Protein AF-A0A8S2VP60-F1 (afdb_monomer)

pLDDT: mean 71.22, std 18.42, range [34.72, 96.19]

Nearest PDB structures (foldseek):
  5xzv-assembly1_A  TM=6.961E-01  e=6.350E-01  Saccharomyces cerevisiae S288C
  7u1z-assembly2_A  TM=4.170E-01  e=1.495E+00  Clostridioides difficile
  7u1z-assembly1_B  TM=4.255E-01  e=2.965E+00  Clostridioides difficile
  2dix-assembly1_A  TM=3.366E-01  e=1.495E+00  Homo sapiens
  4m2z-assembly1_A  TM=3.043E-01  e=3.944E+00  Aquifex aeolicus VF5

Mean predicted aligned error: 21.34 Å

Sequence (228 aa):
YVHTSKWYCTVLATEKNKNESFNRILDMGCYKEQSFIGRKCENKSECIMEKIYNSPPVDTYYRCCCDKDYCNKKIIWPVNITTIYETTTSDQWKSPTTRTTSIGDDKRMLYIIIGCALIVFLLVCGLIAFFLLRRQCNKEHARKMLIDPTIRYPETRPFLESIESIQLDPEIPQQRRFCTIHTGRILSSGLRVAVKVLSDNDIQSSTLYKQEKMIYELLNNSPNNILK

Secondary structure (DSSP, 8-state):
------EEEEEEEEPPPTT-SSPEEEEEEEEE--STTGGGTTT--SEE-EE-TTS-TT--EEEEEESSTTGGGSEEP----SS-S-----------------S-HHHHHHHHHHHHHHHHHHHHHHHHHHHHHHHHHHHHHHHHTS--TT----S-----S----EEE-SSPPEEETTEEEEEEEETTT--EEEEEEPPHHHHHH-HHHHHHHHHHHHHHS-TT----

Foldseek 3Di:
DDPPWAKKWKWKWWDDPPPDPDIGTPDTGIDIPPDPCVVVAPPFQAFEWDWDPPDDPVITMTMTIYRDPPRVVDYHYPDPPPDPPDDPDDDDPDDPPPPPPPDDPPVVVVVVVVVVVVVVVVVVVVVVVVVVVVVVVVVVVVVVVVDDPPPPPPPPPPPVVDLPDWAFDPDDWDDDPQWTWTWTARPVPRDIDIDTDGDPVSCVVDPPNVVVVVVVVCVVPPPPPPDD

Radius of gyration: 30.14 Å; Cα contacts (8 Å, |Δi|>4): 224; chains: 1; bounding box: 69×59×74 Å

Solvent-accessible surface area (backbone atoms only — not comparable to full-atom values): 14234 Å² total; per-residue (Å²): 133,86,81,76,80,54,67,29,30,29,38,35,30,32,60,56,66,98,87,55,100,60,70,45,78,76,47,74,51,78,43,70,60,82,56,90,67,41,73,76,23,64,90,25,65,53,16,53,44,38,76,48,88,85,45,60,93,90,45,57,36,32,40,24,38,9,52,40,88,74,23,56,77,55,73,42,72,71,70,86,79,85,70,76,84,76,78,95,67,89,75,79,82,74,76,82,81,77,78,83,76,93,77,69,64,72,64,56,52,50,53,51,53,52,51,52,52,51,54,52,49,52,52,53,52,50,51,53,50,50,53,52,50,54,54,49,52,53,52,50,53,58,51,59,74,74,61,66,92,77,68,76,70,72,89,66,71,77,86,68,89,66,81,66,55,71,49,67,51,92,64,84,61,52,76,49,102,90,41,35,39,34,51,25,28,35,66,85,74,67,47,78,43,80,43,77,49,73,51,79,74,49,63,77,70,34,66,64,54,55,49,51,52,50,51,53,50,51,64,71,67,40,90,77,73,81,74,128

InterPro domains:
  IPR000333 Ser/Thr protein kinase, TGFB receptor [PTHR23255] (8-228)
  IPR045860 Snake toxin-like superfamily [G3DSA:2.10.60.10] (2-78)

Organism: NCBI:txid1234261

Structure (mmCIF, N/CA/C/O backbone):
data_AF-A0A8S2VP60-F1
#
_entry.id   AF-A0A8S2VP60-F1
#
loop_
_atom_site.group_PDB
_atom_site.id
_atom_site.type_symbol
_atom_site.label_atom_id
_atom_site.label_alt_id
_atom_site.label_comp_id
_atom_site.label_asym_id
_atom_site.label_entity_id
_atom_site.label_seq_id
_atom_site.pdbx_PDB_ins_code
_atom_site.Cartn_x
_atom_site.Cartn_y
_atom_site.Cartn_z
_atom_site.occupancy
_atom_site.B_iso_or_equiv
_atom_site.aut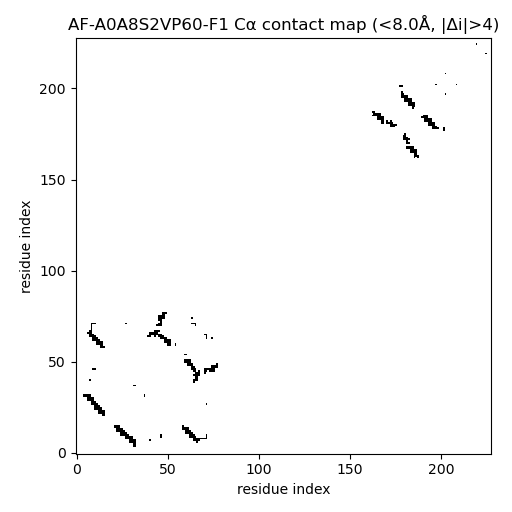h_seq_id
_atom_site.auth_comp_id
_atom_site.auth_asym_id
_atom_site.auth_atom_id
_atom_site.pdbx_PDB_model_num
ATOM 1 N N . TYR A 1 1 ? -32.834 8.071 -11.658 1.00 45.47 1 TYR A N 1
ATOM 2 C CA . TYR A 1 1 ? -31.394 7.967 -11.958 1.00 45.47 1 TYR A CA 1
ATOM 3 C C . TYR A 1 1 ? -30.704 7.279 -10.797 1.00 45.47 1 TYR A C 1
ATOM 5 O O . TYR A 1 1 ? -30.711 7.812 -9.696 1.00 45.47 1 TYR A O 1
ATOM 13 N N . VAL A 1 2 ? -30.193 6.065 -11.007 1.00 44.88 2 VAL A N 1
ATOM 14 C CA . VAL A 1 2 ? -29.424 5.340 -9.987 1.00 44.88 2 VAL A CA 1
ATOM 15 C C . VAL A 1 2 ? -28.021 5.940 -9.972 1.00 44.88 2 VAL A C 1
ATOM 17 O O . VAL A 1 2 ? -27.276 5.780 -10.935 1.00 44.88 2 VAL A O 1
ATOM 20 N N . HIS A 1 3 ? -27.667 6.669 -8.914 1.00 56.00 3 HIS A N 1
ATOM 21 C CA . HIS A 1 3 ? -26.295 7.133 -8.718 1.00 56.00 3 HIS A CA 1
ATOM 22 C C . HIS A 1 3 ? -25.417 5.935 -8.344 1.00 56.00 3 HIS A C 1
ATOM 24 O O . HIS A 1 3 ? -25.288 5.579 -7.173 1.00 56.00 3 HIS A O 1
ATOM 30 N N . THR A 1 4 ? -24.810 5.290 -9.339 1.00 66.38 4 THR A N 1
ATOM 31 C CA . THR A 1 4 ? -23.749 4.313 -9.091 1.00 66.38 4 THR A CA 1
ATOM 32 C C . THR A 1 4 ? -22.553 5.060 -8.512 1.00 66.38 4 THR A C 1
ATOM 34 O O . THR A 1 4 ? -21.903 5.839 -9.208 1.00 66.38 4 THR A O 1
ATOM 37 N N . SER A 1 5 ? -22.285 4.866 -7.221 1.00 77.88 5 SER A N 1
ATOM 38 C CA . SER A 1 5 ? -21.092 5.422 -6.583 1.00 77.88 5 SER A CA 1
ATOM 39 C C . SER A 1 5 ? -19.846 4.781 -7.199 1.00 77.88 5 SER A C 1
ATOM 41 O O . SER A 1 5 ? -19.626 3.586 -7.003 1.00 77.88 5 SER A O 1
ATOM 43 N N . LYS A 1 6 ? -19.037 5.556 -7.931 1.00 88.38 6 LYS A N 1
ATOM 44 C CA . LYS A 1 6 ? -17.738 5.099 -8.440 1.00 88.38 6 LYS A CA 1
ATOM 45 C C . LYS A 1 6 ? -16.666 5.195 -7.349 1.00 88.38 6 LYS A C 1
ATOM 47 O O . LYS A 1 6 ? -16.680 6.104 -6.512 1.00 88.38 6 LYS A O 1
ATOM 52 N N . TRP A 1 7 ? -15.750 4.233 -7.364 1.00 90.19 7 TRP A N 1
ATOM 53 C CA . TRP A 1 7 ? -14.593 4.161 -6.476 1.00 90.19 7 TRP A CA 1
ATOM 54 C C . TRP A 1 7 ? -13.314 4.240 -7.300 1.00 90.19 7 TRP A C 1
ATOM 56 O O . TRP A 1 7 ? -13.238 3.663 -8.380 1.00 90.19 7 TRP A O 1
ATOM 66 N N . TYR A 1 8 ? -12.313 4.923 -6.759 1.00 94.00 8 TYR A N 1
ATOM 67 C CA . TYR A 1 8 ? -11.000 5.097 -7.372 1.00 94.00 8 TYR A CA 1
ATOM 68 C C . TYR A 1 8 ? -9.906 4.666 -6.399 1.00 94.00 8 TYR A C 1
ATOM 70 O O . TYR A 1 8 ? -10.095 4.682 -5.183 1.00 94.00 8 TYR A O 1
ATOM 78 N N . CYS A 1 9 ? -8.734 4.330 -6.914 1.00 94.81 9 CYS A N 1
ATOM 79 C CA . CYS A 1 9 ? -7.530 4.195 -6.106 1.00 94.81 9 CYS A CA 1
ATOM 80 C C . CYS A 1 9 ? -6.906 5.581 -5.879 1.00 94.81 9 CYS A C 1
ATOM 82 O O . CYS A 1 9 ? -6.947 6.432 -6.765 1.00 94.81 9 CYS A O 1
ATOM 84 N N . THR A 1 10 ? -6.307 5.817 -4.710 1.00 95.12 10 THR A N 1
ATOM 85 C CA . THR A 1 10 ? -5.628 7.081 -4.373 1.00 95.12 10 THR A CA 1
ATOM 86 C C . THR A 1 10 ? -4.303 6.824 -3.660 1.00 95.12 10 THR A C 1
ATOM 88 O O . THR A 1 10 ? -4.145 5.806 -2.976 1.00 95.12 10 THR A O 1
ATOM 91 N N . VAL A 1 11 ? -3.372 7.769 -3.795 1.00 95.56 11 VAL A N 1
ATOM 92 C CA . VAL A 1 11 ? -2.158 7.880 -2.971 1.00 95.56 11 VAL A CA 1
ATOM 93 C C . VAL A 1 11 ? -1.962 9.335 -2.575 1.00 95.56 11 VAL A C 1
ATOM 95 O O . VAL A 1 11 ? -2.145 10.229 -3.402 1.00 95.56 11 VAL A O 1
ATOM 98 N N . LEU A 1 12 ? -1.581 9.558 -1.322 1.00 93.25 12 LEU A N 1
ATOM 99 C CA . LEU A 1 12 ? -1.112 10.828 -0.790 1.00 93.25 12 LEU A CA 1
ATOM 100 C C . LEU A 1 12 ? 0.344 10.663 -0.359 1.00 93.25 12 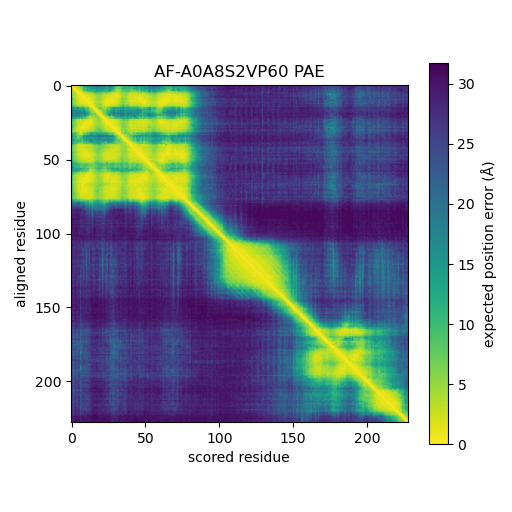LEU A C 1
ATOM 102 O O . LEU A 1 12 ? 0.697 9.704 0.330 1.00 93.25 12 LEU A O 1
ATOM 106 N N . ALA A 1 13 ? 1.188 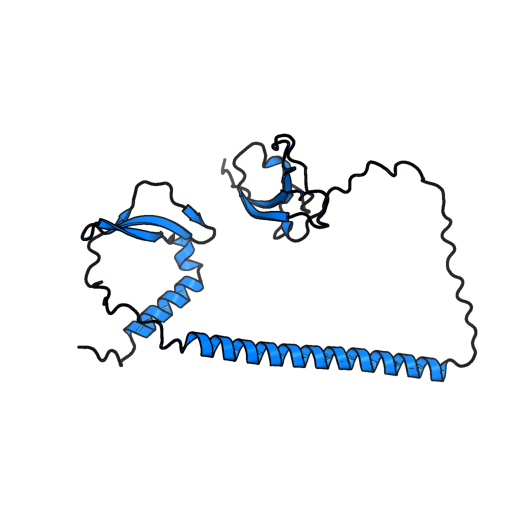11.605 -0.744 1.00 92.62 13 ALA A N 1
ATOM 107 C CA . ALA A 1 13 ? 2.597 11.595 -0.403 1.00 92.62 13 ALA A CA 1
ATOM 108 C C . ALA A 1 13 ? 3.109 13.016 -0.152 1.00 92.62 13 ALA A C 1
ATOM 110 O O . ALA A 1 13 ? 2.447 13.995 -0.487 1.00 92.62 13 ALA A O 1
ATOM 111 N N . THR A 1 14 ? 4.288 13.125 0.446 1.00 90.62 14 THR A N 1
ATOM 112 C CA . THR A 1 14 ? 4.977 14.401 0.656 1.00 90.62 14 THR A CA 1
ATOM 113 C C . THR A 1 14 ? 6.398 14.313 0.126 1.00 90.62 14 THR A C 1
ATOM 115 O O . THR A 1 14 ? 7.051 13.268 0.248 1.00 90.62 14 THR A O 1
ATOM 118 N N . GLU A 1 15 ? 6.880 15.417 -0.441 1.00 83.31 15 GLU A N 1
ATOM 119 C CA . GLU A 1 15 ? 8.321 15.625 -0.571 1.00 83.31 15 GLU A CA 1
ATOM 120 C C . GLU A 1 15 ? 8.899 15.711 0.836 1.00 83.31 15 GLU A C 1
ATOM 122 O O . GLU A 1 15 ? 8.350 16.410 1.692 1.00 83.31 15 GLU A O 1
ATOM 127 N N . LYS A 1 16 ? 9.985 14.987 1.091 1.00 74.56 16 LYS A N 1
ATOM 128 C CA . LYS A 1 16 ? 10.785 15.222 2.288 1.00 74.56 16 LYS A CA 1
ATOM 129 C C . LYS A 1 16 ? 11.888 16.224 1.962 1.00 74.56 16 LYS A C 1
ATOM 131 O O . LYS A 1 16 ? 12.267 16.412 0.811 1.00 74.56 16 LYS A O 1
ATOM 136 N N . ASN A 1 17 ? 12.376 16.876 3.009 1.00 64.44 17 ASN A N 1
ATOM 137 C CA . ASN A 1 17 ? 13.379 17.932 2.937 1.00 64.44 17 ASN A CA 1
ATOM 138 C C . ASN A 1 17 ? 14.656 17.477 2.190 1.00 64.44 17 ASN A C 1
ATOM 140 O O . ASN A 1 17 ? 14.985 16.291 2.211 1.00 64.44 17 ASN A O 1
ATOM 144 N N . LYS A 1 18 ? 15.385 18.431 1.587 1.00 62.34 18 LYS A N 1
ATOM 145 C CA . LYS A 1 18 ? 16.448 18.295 0.553 1.00 62.34 18 LYS A CA 1
ATOM 146 C C . LYS A 1 18 ? 17.578 17.259 0.773 1.00 62.34 18 LYS A C 1
ATOM 148 O O . LYS A 1 18 ? 18.396 17.081 -0.122 1.00 62.34 18 LYS A O 1
ATOM 153 N N . ASN A 1 19 ? 17.641 16.589 1.922 1.00 64.69 19 ASN A N 1
ATOM 154 C CA . ASN A 1 19 ? 18.720 15.676 2.311 1.00 64.69 19 ASN A CA 1
ATOM 155 C C . ASN A 1 19 ? 18.358 14.179 2.231 1.00 64.69 19 ASN A C 1
ATOM 157 O O . ASN A 1 19 ? 19.240 13.348 2.425 1.00 64.69 19 ASN A O 1
ATOM 161 N N . GLU A 1 20 ? 17.103 13.807 1.953 1.00 59.41 20 GLU A N 1
ATOM 162 C CA . GLU A 1 20 ? 16.705 12.401 1.769 1.00 59.41 20 GLU A CA 1
ATOM 163 C C . GLU A 1 20 ? 16.297 12.128 0.316 1.00 59.41 20 GLU A C 1
ATOM 165 O O . GLU A 1 20 ? 15.568 12.898 -0.301 1.00 59.41 20 GLU A O 1
ATOM 170 N N . SER A 1 21 ? 16.745 10.999 -0.236 1.00 59.62 21 SER A N 1
ATOM 171 C CA . SER A 1 21 ? 16.556 10.641 -1.647 1.00 59.62 21 SER A CA 1
ATOM 172 C C . SER A 1 21 ? 15.176 10.064 -1.986 1.00 59.62 21 SER A C 1
ATOM 174 O O . SER A 1 21 ? 14.965 9.636 -3.121 1.00 59.62 21 SER A O 1
ATOM 176 N N . PHE A 1 22 ? 14.244 9.988 -1.028 1.00 67.12 22 PHE A N 1
ATOM 177 C CA . PHE A 1 22 ? 12.974 9.285 -1.218 1.00 67.12 22 PHE A CA 1
ATOM 178 C C . PHE A 1 22 ? 11.769 10.065 -0.689 1.00 67.12 22 PHE A C 1
ATOM 180 O O . PHE A 1 22 ? 11.716 10.475 0.470 1.00 67.12 22 PHE A O 1
ATOM 187 N N . ASN A 1 23 ? 10.757 10.196 -1.544 1.00 80.44 23 ASN A N 1
ATOM 188 C CA . ASN A 1 23 ? 9.454 10.735 -1.178 1.00 80.44 23 ASN A CA 1
ATOM 189 C C . ASN A 1 23 ? 8.720 9.797 -0.211 1.00 80.44 23 ASN A C 1
ATOM 191 O O . ASN A 1 23 ? 8.752 8.573 -0.370 1.00 80.44 23 ASN A O 1
ATOM 195 N N . ARG A 1 24 ? 8.010 10.364 0.770 1.00 87.56 24 ARG A N 1
ATOM 196 C CA . ARG A 1 24 ? 7.290 9.585 1.786 1.00 87.56 24 ARG A CA 1
ATOM 197 C C . ARG A 1 24 ? 5.822 9.432 1.403 1.00 87.56 24 ARG A C 1
ATOM 199 O O . ARG A 1 24 ? 5.100 10.422 1.305 1.00 87.56 24 ARG A O 1
ATOM 206 N N . ILE A 1 25 ? 5.367 8.189 1.252 1.00 91.25 25 ILE A N 1
ATOM 207 C CA 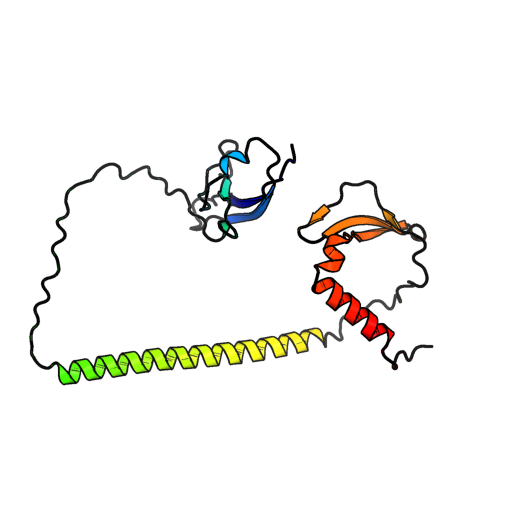. ILE A 1 25 ? 3.940 7.868 1.123 1.00 91.25 25 ILE A CA 1
ATOM 208 C C . ILE A 1 25 ? 3.286 8.058 2.495 1.00 91.25 25 ILE A C 1
ATOM 210 O O . ILE A 1 25 ? 3.741 7.485 3.486 1.00 91.25 25 ILE A O 1
ATOM 214 N N . LEU A 1 26 ? 2.252 8.893 2.547 1.00 91.19 26 LEU A N 1
ATOM 215 C CA . LEU A 1 26 ? 1.489 9.191 3.758 1.00 91.19 26 LEU A CA 1
ATOM 216 C C . LEU A 1 26 ? 0.252 8.301 3.861 1.00 91.19 26 LEU A C 1
ATOM 218 O O . LEU A 1 26 ? -0.031 7.778 4.933 1.00 91.19 26 LEU A O 1
ATOM 222 N N . ASP A 1 27 ? -0.460 8.128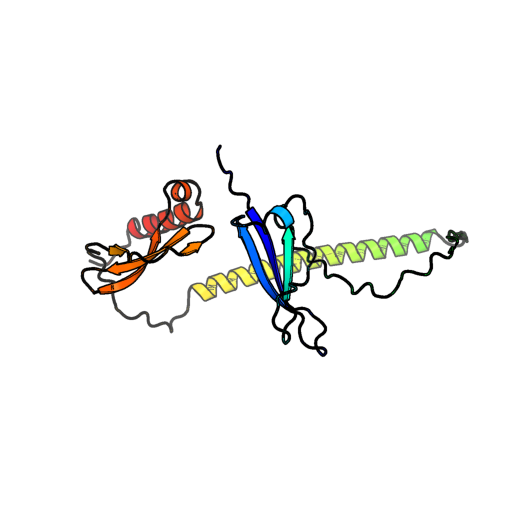 2.746 1.00 94.06 27 ASP A N 1
ATOM 223 C CA . ASP A 1 27 ? -1.674 7.319 2.678 1.00 94.06 27 ASP A CA 1
ATOM 224 C C . ASP A 1 27 ? -1.844 6.684 1.290 1.00 94.06 27 ASP A C 1
ATOM 226 O O . ASP A 1 27 ? -1.423 7.238 0.271 1.00 94.06 27 ASP A O 1
ATOM 230 N N . MET A 1 28 ? -2.462 5.508 1.246 1.00 95.06 28 MET A N 1
ATOM 231 C CA . MET A 1 28 ? -2.749 4.752 0.030 1.00 95.06 28 MET A CA 1
ATOM 232 C C . MET A 1 28 ? -4.027 3.944 0.243 1.00 95.06 28 MET A C 1
ATOM 234 O O . MET A 1 28 ? -4.109 3.120 1.152 1.00 95.06 28 MET A O 1
ATOM 238 N N . GLY A 1 29 ? -5.023 4.131 -0.621 1.00 93.88 29 GLY A N 1
ATOM 239 C CA . GLY A 1 29 ? -6.320 3.505 -0.390 1.00 93.88 29 GLY A CA 1
ATOM 240 C C . GLY A 1 29 ? -7.327 3.679 -1.512 1.00 93.88 29 GLY A C 1
ATOM 241 O O . GLY A 1 29 ? -6.977 3.948 -2.661 1.00 93.88 29 GLY A O 1
ATOM 242 N N . CYS A 1 30 ? -8.595 3.487 -1.155 1.00 91.50 30 CYS A N 1
ATOM 243 C CA . CYS A 1 30 ? -9.741 3.702 -2.031 1.00 91.50 30 CYS A CA 1
ATOM 244 C C . CYS A 1 30 ? -10.374 5.062 -1.720 1.00 91.50 30 CYS A C 1
ATOM 246 O O . CYS A 1 30 ? -10.529 5.432 -0.559 1.00 91.50 30 CYS A O 1
ATOM 248 N N . TYR A 1 31 ? -10.775 5.783 -2.756 1.00 87.31 31 TYR A N 1
ATOM 249 C CA . TYR A 1 31 ? -11.427 7.079 -2.678 1.00 87.31 31 TYR A CA 1
ATOM 250 C C . TYR A 1 31 ? -12.808 6.989 -3.331 1.00 87.31 31 TYR A C 1
ATOM 252 O O . TYR A 1 31 ? -12.926 6.575 -4.485 1.00 87.31 31 TYR A O 1
ATOM 260 N N . LYS A 1 32 ? -13.856 7.358 -2.587 1.00 87.25 32 LYS A N 1
ATOM 261 C CA . LYS A 1 32 ? -15.231 7.412 -3.095 1.00 87.25 32 LYS A CA 1
ATOM 262 C C . LYS A 1 32 ? -15.496 8.785 -3.700 1.00 87.25 32 LYS A C 1
ATOM 264 O O . LYS A 1 32 ? -15.203 9.801 -3.072 1.00 87.25 32 LYS A O 1
ATOM 269 N N . GLU A 1 33 ? -16.082 8.820 -4.891 1.00 77.56 33 GLU A N 1
ATOM 270 C CA . GLU A 1 33 ? -16.482 10.069 -5.540 1.00 77.56 33 GLU A CA 1
ATOM 271 C C . GLU A 1 33 ? -17.583 10.773 -4.733 1.00 77.56 33 GLU A C 1
ATOM 273 O O . GLU A 1 33 ? -18.747 10.386 -4.792 1.00 77.56 33 GLU A O 1
ATOM 278 N N . GLN A 1 34 ? -17.214 11.777 -3.933 1.00 66.81 34 GLN A N 1
ATOM 279 C CA . GLN A 1 34 ? -18.170 12.595 -3.169 1.00 66.81 34 GLN A CA 1
ATOM 280 C C . GLN A 1 34 ? -18.173 14.078 -3.575 1.00 66.81 34 GLN A C 1
ATOM 282 O O . GLN A 1 34 ? -19.048 14.819 -3.141 1.00 66.81 34 GLN A O 1
ATOM 287 N N . SER A 1 35 ? -17.248 14.540 -4.426 1.00 56.38 35 SER A N 1
ATOM 288 C CA . SER A 1 35 ? -17.240 15.928 -4.914 1.00 56.38 35 SER A CA 1
ATOM 289 C C . SER A 1 35 ? -16.482 16.083 -6.239 1.00 56.38 35 SER A C 1
ATOM 291 O O . SER A 1 35 ? -15.866 15.130 -6.716 1.00 56.38 35 SER A O 1
ATOM 293 N N . PHE A 1 36 ? -16.515 17.299 -6.808 1.00 55.72 36 PHE A N 1
ATOM 294 C CA . PHE A 1 36 ? -15.904 17.785 -8.068 1.00 55.72 36 PHE A CA 1
ATOM 295 C C . PHE A 1 36 ? -14.488 17.266 -8.411 1.00 55.72 36 PHE A C 1
ATOM 297 O O . PHE A 1 36 ? -14.048 17.375 -9.553 1.00 55.72 36 PHE A O 1
ATOM 304 N N . ILE A 1 37 ? -13.773 16.706 -7.436 1.00 56.62 37 ILE A N 1
ATOM 305 C CA . ILE A 1 37 ? -12.453 16.090 -7.579 1.00 56.62 37 ILE A CA 1
ATOM 306 C C . ILE A 1 37 ? -12.522 14.737 -8.313 1.00 56.62 37 ILE A C 1
ATOM 308 O O . ILE A 1 37 ? -11.564 14.385 -8.994 1.00 56.62 37 ILE A O 1
ATOM 312 N N . GLY A 1 38 ? -13.634 13.995 -8.238 1.00 58.03 38 GLY A N 1
ATOM 313 C CA . GLY A 1 38 ? -13.746 12.656 -8.836 1.00 58.03 38 GLY A CA 1
ATOM 314 C C . GLY A 1 38 ? -13.605 12.617 -10.361 1.00 58.03 38 GLY A C 1
ATOM 315 O O . GLY A 1 38 ? -12.953 11.712 -10.883 1.00 58.03 38 GLY A O 1
ATOM 316 N N . ARG A 1 39 ? -14.028 13.681 -11.065 1.00 61.28 39 ARG A N 1
ATOM 317 C CA . ARG A 1 39 ? -13.792 13.830 -12.516 1.00 61.28 39 ARG A CA 1
ATOM 318 C C . ARG A 1 39 ? -12.312 13.788 -12.896 1.00 61.28 39 ARG A C 1
ATOM 320 O O . ARG A 1 39 ? -11.989 13.473 -14.032 1.00 61.28 39 ARG A O 1
ATOM 327 N N . LYS A 1 40 ? -11.399 14.106 -11.969 1.00 79.06 40 LYS A N 1
ATOM 328 C CA . LYS A 1 40 ? -9.954 14.060 -12.234 1.00 79.06 40 LYS A CA 1
ATOM 329 C C . LYS A 1 40 ? -9.381 12.643 -12.239 1.00 79.06 40 LYS A C 1
ATOM 331 O O . LYS A 1 40 ? -8.230 12.494 -12.635 1.00 79.06 40 LYS A O 1
ATOM 336 N N . CYS A 1 41 ? -10.129 11.643 -11.776 1.00 88.75 41 CYS A N 1
ATOM 337 C CA . CYS A 1 41 ? -9.663 10.261 -11.651 1.00 88.75 41 CYS A CA 1
ATOM 338 C C . CYS A 1 41 ? -10.252 9.335 -12.723 1.00 88.75 41 CYS A C 1
ATOM 340 O O . CYS A 1 41 ? -9.724 8.247 -12.942 1.00 88.75 41 CYS A O 1
ATOM 342 N N . GLU A 1 42 ? -11.326 9.760 -13.391 1.00 89.50 42 GLU A N 1
ATOM 343 C CA . GLU A 1 42 ? -11.971 8.997 -14.457 1.00 89.50 42 GLU A CA 1
ATOM 344 C C . GLU A 1 42 ? -11.035 8.849 -15.667 1.00 89.50 42 GLU A C 1
ATOM 346 O O . GLU A 1 42 ? -10.393 9.810 -16.093 1.00 89.50 42 GLU A O 1
ATOM 351 N N . ASN A 1 43 ? -10.948 7.633 -16.212 1.00 91.25 43 ASN A N 1
ATOM 352 C CA . ASN A 1 43 ? -10.089 7.252 -17.336 1.00 91.25 43 ASN A CA 1
ATOM 353 C C . ASN A 1 43 ? -8.576 7.338 -17.067 1.00 91.25 43 ASN A C 1
ATOM 355 O O . ASN A 1 43 ? -7.780 7.249 -18.005 1.00 91.25 43 ASN A O 1
ATOM 359 N N . LYS A 1 44 ? -8.146 7.477 -15.807 1.00 93.69 44 LYS A N 1
ATOM 360 C CA . LYS A 1 44 ? -6.726 7.401 -15.443 1.00 93.69 44 LYS A CA 1
ATOM 361 C C . LYS A 1 44 ? -6.344 5.965 -15.097 1.00 93.69 44 LYS A C 1
ATOM 363 O O . LYS A 1 44 ? -6.667 5.478 -14.018 1.00 93.69 44 LYS A O 1
ATOM 368 N N . SER A 1 45 ? -5.585 5.311 -15.974 1.00 95.44 45 SER A N 1
ATOM 369 C CA . SER A 1 45 ? -5.068 3.955 -15.734 1.00 95.44 45 SER A CA 1
ATOM 370 C C . SER A 1 45 ? -3.846 3.903 -14.814 1.00 95.44 45 SER A C 1
ATOM 372 O O . SER A 1 45 ? -3.557 2.851 -14.249 1.00 95.44 45 SER A O 1
ATOM 374 N N . GLU A 1 46 ? -3.125 5.015 -14.658 1.00 95.88 46 GLU A N 1
ATOM 375 C CA . GLU A 1 46 ? -1.869 5.097 -13.906 1.00 95.88 46 GLU A CA 1
ATOM 376 C C . GLU A 1 46 ? -1.928 6.179 -12.819 1.00 95.88 46 GLU A C 1
ATOM 378 O O . GLU A 1 46 ? -2.606 7.197 -12.971 1.00 95.88 46 GLU A O 1
ATOM 383 N N . CYS A 1 47 ? -1.199 5.975 -11.715 1.00 95.00 47 CYS A N 1
ATOM 384 C CA . CYS A 1 47 ? -1.147 6.918 -10.596 1.00 95.00 47 CYS A CA 1
ATOM 385 C C . CYS A 1 47 ? 0.025 7.898 -10.763 1.00 95.00 47 CYS A C 1
ATOM 387 O O . CYS A 1 47 ? 1.136 7.662 -10.280 1.00 95.00 47 CYS A O 1
ATOM 389 N N . ILE A 1 48 ? -0.233 8.999 -11.469 1.00 94.81 48 ILE A N 1
ATOM 390 C CA . ILE A 1 48 ? 0.726 10.093 -11.680 1.00 94.81 48 ILE A CA 1
ATOM 391 C C . ILE A 1 48 ? 0.539 11.136 -10.576 1.00 94.81 48 ILE A C 1
ATOM 393 O O . ILE A 1 48 ? -0.566 11.648 -10.392 1.00 94.81 48 ILE A O 1
ATOM 397 N N . MET A 1 49 ? 1.599 11.419 -9.819 1.00 93.12 49 MET A N 1
ATOM 398 C CA . MET A 1 49 ? 1.574 12.379 -8.713 1.00 93.12 49 MET A CA 1
ATOM 399 C C . MET A 1 49 ? 1.379 13.809 -9.216 1.00 93.12 49 MET A C 1
ATOM 401 O O . MET A 1 49 ? 2.147 14.313 -10.028 1.00 93.12 49 MET A O 1
ATOM 405 N N . GLU A 1 50 ? 0.367 14.485 -8.685 1.00 91.62 50 GLU A N 1
ATOM 406 C CA . GLU A 1 50 ? 0.086 15.895 -8.936 1.00 91.62 50 GLU A CA 1
ATOM 407 C C . GLU A 1 50 ? 0.332 16.691 -7.650 1.00 91.62 50 GLU A C 1
ATOM 409 O O . GLU A 1 50 ? -0.069 16.276 -6.558 1.00 91.62 50 GLU A O 1
ATOM 414 N N . LYS A 1 51 ? 0.994 17.846 -7.766 1.00 89.50 51 LYS A N 1
ATOM 415 C CA . LYS A 1 51 ? 1.221 18.748 -6.632 1.00 89.50 51 LYS A CA 1
ATOM 416 C C . LYS A 1 51 ? -0.107 19.351 -6.167 1.00 89.50 51 LYS A C 1
ATOM 418 O O . LYS A 1 51 ? -0.897 19.843 -6.973 1.00 89.50 51 LYS A O 1
ATOM 423 N N . ILE A 1 52 ? -0.347 19.358 -4.858 1.00 88.00 52 ILE A N 1
ATOM 424 C CA . ILE A 1 52 ? -1.516 20.012 -4.266 1.00 88.00 52 ILE A CA 1
ATOM 425 C C . ILE A 1 52 ? -1.194 21.502 -4.103 1.00 88.00 52 ILE A C 1
ATOM 427 O O . ILE A 1 52 ? -0.503 21.888 -3.170 1.00 88.00 52 ILE A O 1
ATOM 431 N N . TYR A 1 53 ? -1.701 22.354 -5.000 1.00 77.62 53 TYR A N 1
ATOM 432 C CA . TYR A 1 53 ? -1.377 23.794 -5.030 1.00 77.62 53 TYR A CA 1
ATOM 433 C C . TYR A 1 53 ? -1.754 24.577 -3.760 1.00 77.62 53 TYR A C 1
ATOM 435 O O . TYR A 1 53 ? -1.192 25.638 -3.518 1.00 77.62 53 TYR A O 1
ATOM 443 N N . ASN A 1 54 ? -2.653 24.038 -2.932 1.00 79.25 54 ASN A N 1
ATOM 444 C CA . ASN A 1 54 ? -3.086 24.658 -1.676 1.00 79.25 54 ASN A CA 1
ATOM 445 C C . ASN A 1 54 ? -2.370 24.072 -0.443 1.00 79.25 54 ASN A C 1
ATOM 447 O O . ASN A 1 54 ? -2.892 24.163 0.668 1.00 79.25 54 ASN A O 1
ATOM 451 N N . SER A 1 55 ? -1.222 23.410 -0.618 1.00 70.50 55 SER A N 1
ATOM 452 C CA . SER A 1 55 ? -0.442 22.894 0.507 1.00 70.50 55 SER A CA 1
ATOM 453 C C . SER A 1 55 ? 0.220 24.019 1.315 1.00 70.50 55 SER A C 1
ATOM 455 O O . SER A 1 55 ? 0.643 25.017 0.726 1.00 70.50 55 SER A O 1
ATOM 457 N N . PRO A 1 56 ? 0.388 23.855 2.641 1.00 73.69 56 PRO A N 1
ATOM 458 C CA . PRO A 1 56 ? 1.227 24.740 3.444 1.00 73.69 56 PRO A CA 1
ATOM 459 C C . PRO A 1 56 ? 2.631 24.893 2.827 1.00 73.69 56 PRO A C 1
ATOM 461 O O . PRO A 1 56 ? 3.149 23.931 2.263 1.00 73.69 56 PRO A O 1
ATOM 464 N N . PRO A 1 57 ? 3.294 26.055 2.961 1.00 67.56 57 PRO A N 1
ATOM 465 C CA . PRO A 1 57 ? 4.596 26.310 2.334 1.00 67.56 57 PRO A CA 1
ATOM 466 C C . PRO A 1 57 ? 5.737 25.433 2.875 1.00 67.56 57 PRO A C 1
ATOM 468 O O . PRO A 1 57 ? 6.792 25.353 2.254 1.00 67.56 57 PRO A O 1
ATOM 471 N N . VAL A 1 58 ? 5.535 24.797 4.032 1.00 74.94 58 VAL A N 1
ATOM 472 C CA . VAL A 1 58 ? 6.547 23.981 4.718 1.00 74.94 58 VAL A CA 1
ATOM 473 C C . VAL A 1 58 ? 6.676 22.592 4.090 1.00 74.94 58 VAL A C 1
ATOM 475 O O . VAL A 1 58 ? 7.787 22.084 3.983 1.00 74.94 58 VAL A O 1
ATOM 478 N N . ASP A 1 59 ? 5.567 22.024 3.607 1.00 77.50 59 ASP A N 1
ATOM 479 C CA . ASP A 1 59 ? 5.514 20.662 3.076 1.00 77.50 59 ASP A CA 1
ATOM 480 C C . ASP A 1 59 ? 4.785 20.649 1.729 1.00 77.50 59 ASP A C 1
ATOM 482 O O . ASP A 1 59 ? 3.611 21.018 1.624 1.00 77.50 59 ASP A O 1
ATOM 486 N N . THR A 1 60 ? 5.472 20.193 0.678 1.00 85.50 60 THR A N 1
ATOM 487 C CA . THR A 1 60 ? 4.831 19.982 -0.623 1.00 85.50 60 THR A CA 1
ATOM 488 C C . THR A 1 60 ? 4.150 18.619 -0.633 1.00 85.50 60 THR A C 1
ATOM 490 O O . THR A 1 60 ? 4.806 17.577 -0.684 1.00 85.50 60 THR A O 1
ATOM 493 N N . TYR A 1 61 ? 2.818 18.636 -0.621 1.00 89.62 61 TYR A N 1
ATOM 494 C CA . TYR A 1 61 ? 2.008 17.429 -0.737 1.00 89.62 61 TYR A CA 1
ATOM 495 C C . TYR A 1 61 ? 1.716 17.104 -2.201 1.00 89.62 61 TYR A C 1
ATOM 497 O O . TYR A 1 61 ? 1.404 17.980 -3.013 1.00 89.62 61 TYR A O 1
ATOM 505 N N . TYR A 1 62 ? 1.754 15.814 -2.507 1.00 91.75 62 TYR A N 1
ATOM 506 C CA . TYR A 1 62 ? 1.417 15.244 -3.800 1.00 91.75 62 TYR A CA 1
ATOM 507 C C . TYR A 1 62 ? 0.272 14.254 -3.647 1.00 91.75 62 TYR A C 1
ATOM 509 O O . TYR A 1 62 ? 0.194 13.514 -2.663 1.00 91.75 62 TYR A O 1
ATOM 517 N N . ARG A 1 63 ? -0.612 14.217 -4.639 1.00 92.75 63 ARG A N 1
ATOM 518 C CA . ARG A 1 63 ? -1.712 13.260 -4.698 1.00 92.75 63 ARG A CA 1
ATOM 519 C C . ARG A 1 63 ? -1.834 12.683 -6.097 1.00 92.75 63 ARG A 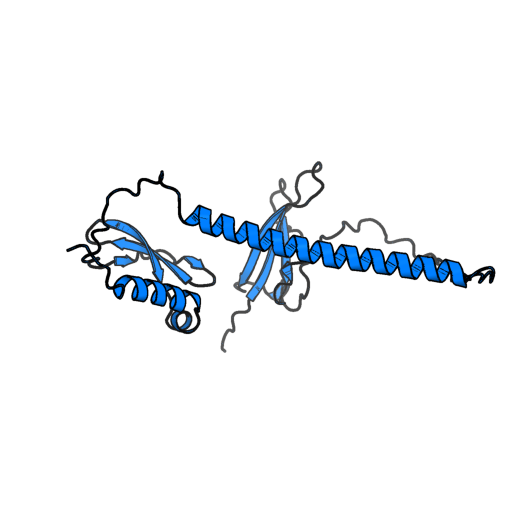C 1
ATOM 521 O O . ARG A 1 63 ? -1.749 13.418 -7.072 1.00 92.75 63 ARG A O 1
ATOM 528 N N . CYS A 1 64 ? -2.099 11.387 -6.189 1.00 94.25 64 CYS A N 1
ATOM 529 C CA . CYS A 1 64 ? -2.522 10.747 -7.432 1.00 94.25 64 CYS A CA 1
ATOM 530 C C . CYS A 1 64 ? -3.793 9.931 -7.217 1.00 94.25 64 CYS A C 1
ATOM 532 O O . CYS A 1 64 ? -4.079 9.478 -6.103 1.00 94.25 64 CYS A O 1
ATOM 534 N N . CYS A 1 65 ? -4.560 9.753 -8.289 1.00 94.94 65 CYS A N 1
ATOM 535 C CA . CYS A 1 65 ? -5.704 8.855 -8.324 1.00 94.94 65 CYS A CA 1
ATOM 536 C C . CYS A 1 65 ? -5.862 8.205 -9.699 1.00 94.94 65 CYS A C 1
ATOM 538 O O . CYS A 1 65 ? -5.419 8.762 -10.704 1.00 94.94 65 CYS A O 1
ATOM 540 N N . CYS A 1 66 ? -6.481 7.028 -9.722 1.00 95.19 66 CYS A N 1
ATOM 541 C CA . CYS A 1 66 ? -6.652 6.208 -10.919 1.00 95.19 66 CYS A CA 1
ATOM 542 C C . CYS A 1 66 ? -7.839 5.236 -10.755 1.00 95.19 66 CYS A C 1
ATOM 544 O O . CYS A 1 66 ? -8.282 4.983 -9.631 1.00 95.19 66 CYS A O 1
ATOM 546 N N . ASP A 1 67 ? -8.387 4.724 -11.859 1.00 94.62 67 ASP A N 1
ATOM 547 C CA . ASP A 1 67 ? -9.678 4.014 -11.901 1.00 94.62 67 ASP A CA 1
ATOM 548 C C . ASP A 1 67 ? -9.590 2.494 -12.108 1.00 94.62 67 ASP A C 1
ATOM 550 O O . ASP A 1 67 ? -10.602 1.801 -12.012 1.00 94.62 67 ASP A O 1
ATOM 554 N N . LYS A 1 68 ? -8.393 1.957 -12.365 1.00 93.12 68 LYS A N 1
ATOM 555 C CA . LYS A 1 68 ? -8.169 0.511 -12.504 1.00 93.12 68 LYS A CA 1
ATOM 556 C C . LYS A 1 68 ? -7.857 -0.145 -11.164 1.00 93.12 68 LYS A C 1
ATOM 558 O O . LYS A 1 68 ? -7.314 0.473 -10.249 1.00 93.12 68 LYS A O 1
ATOM 563 N N . ASP A 1 69 ? -8.139 -1.437 -11.063 1.00 90.94 69 ASP A N 1
ATOM 564 C CA . ASP A 1 69 ? -7.797 -2.210 -9.873 1.00 90.94 69 ASP A CA 1
ATOM 565 C C . ASP A 1 69 ? -6.287 -2.169 -9.611 1.00 90.94 69 ASP A C 1
ATOM 567 O O . ASP A 1 69 ? -5.474 -2.464 -10.487 1.00 90.94 69 ASP A O 1
ATOM 571 N N . TYR A 1 70 ? -5.909 -1.797 -8.384 1.00 93.44 70 TYR A N 1
ATOM 572 C CA . TYR A 1 70 ? -4.516 -1.714 -7.927 1.00 93.44 70 TYR A CA 1
ATOM 573 C C . TYR A 1 70 ? -3.601 -0.794 -8.759 1.00 93.44 70 TYR A C 1
ATOM 575 O O . TYR A 1 70 ? -2.374 -0.904 -8.676 1.00 93.44 70 TYR A O 1
ATOM 583 N N . CYS A 1 71 ? -4.150 0.150 -9.525 1.00 95.19 71 CYS A N 1
ATOM 584 C CA . CYS A 1 71 ? -3.359 1.088 -10.330 1.00 95.19 71 CYS A CA 1
ATOM 585 C C . CYS A 1 71 ? -2.433 1.991 -9.497 1.00 95.19 71 CYS A C 1
ATOM 587 O O . CYS A 1 71 ? -1.422 2.481 -9.993 1.00 95.19 71 CYS A O 1
ATOM 589 N N . ASN A 1 72 ? -2.726 2.168 -8.206 1.00 95.88 72 ASN A N 1
ATOM 590 C CA . ASN A 1 72 ? -1.885 2.907 -7.269 1.00 95.88 72 ASN A CA 1
ATOM 591 C C . ASN A 1 72 ? -0.638 2.136 -6.796 1.00 95.88 72 ASN A C 1
ATOM 593 O O . ASN A 1 72 ?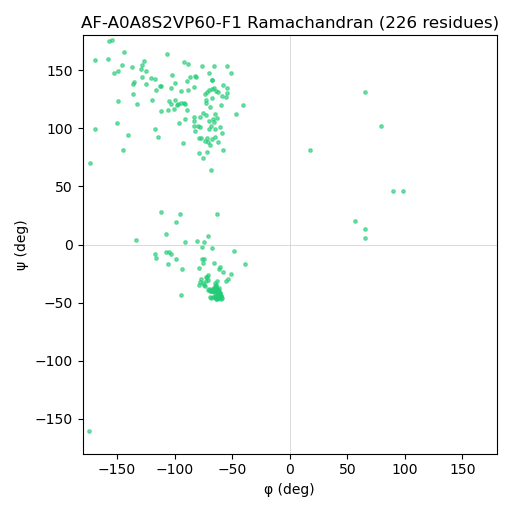 0.165 2.688 -6.048 1.00 95.88 72 ASN A O 1
ATOM 597 N N . LYS A 1 73 ? -0.438 0.882 -7.228 1.00 94.62 73 LYS A N 1
ATOM 598 C CA . LYS A 1 73 ? 0.758 0.089 -6.899 1.00 94.62 73 LYS A CA 1
ATOM 599 C C . LYS A 1 73 ? 2.044 0.679 -7.490 1.00 94.62 73 LYS A C 1
ATOM 601 O O . LYS A 1 73 ? 3.104 0.545 -6.883 1.00 94.62 73 LYS A O 1
ATOM 606 N N . LYS A 1 74 ? 1.965 1.302 -8.671 1.00 95.19 74 LYS A N 1
ATOM 607 C CA . LYS A 1 74 ? 3.090 1.979 -9.331 1.00 95.19 74 LYS A CA 1
ATOM 608 C C . LYS A 1 74 ? 2.822 3.481 -9.324 1.00 95.19 74 LYS A C 1
ATOM 610 O O . LYS A 1 74 ? 1.880 3.944 -9.958 1.00 95.19 74 LYS A O 1
ATOM 615 N N . ILE A 1 75 ? 3.657 4.219 -8.600 1.00 93.81 75 ILE A N 1
ATOM 616 C CA . ILE A 1 75 ? 3.550 5.673 -8.467 1.00 93.81 75 ILE A CA 1
ATOM 617 C C . ILE A 1 75 ? 4.554 6.314 -9.419 1.00 93.81 75 ILE A C 1
ATOM 619 O O . ILE A 1 75 ? 5.748 6.015 -9.353 1.00 93.81 75 ILE A O 1
ATOM 623 N N . ILE A 1 76 ? 4.068 7.188 -10.295 1.00 92.94 76 ILE A N 1
ATOM 624 C CA . ILE A 1 76 ? 4.903 7.961 -11.213 1.00 92.94 76 ILE A CA 1
ATOM 625 C C . ILE A 1 76 ? 5.051 9.361 -10.628 1.00 92.94 76 ILE A C 1
ATOM 627 O O . ILE A 1 76 ? 4.068 10.083 -10.458 1.00 92.94 76 ILE A O 1
ATOM 631 N N . TRP A 1 77 ? 6.283 9.732 -10.297 1.00 87.88 77 TRP A N 1
ATOM 632 C CA . TRP A 1 77 ? 6.602 11.072 -9.824 1.00 87.88 77 TRP A CA 1
ATOM 633 C C . TRP A 1 77 ? 6.775 12.009 -11.019 1.00 87.88 77 TRP A C 1
ATOM 635 O O . TRP A 1 77 ? 7.444 11.617 -11.979 1.00 87.88 77 TRP A O 1
ATOM 645 N N . PRO A 1 78 ? 6.203 13.226 -10.991 1.00 81.69 78 PRO A N 1
ATOM 646 C CA . PRO A 1 78 ? 6.510 14.225 -11.994 1.00 81.69 78 PRO A CA 1
ATOM 647 C C . PRO A 1 78 ? 7.996 14.541 -11.851 1.00 81.69 78 PRO A C 1
ATOM 649 O O . PRO A 1 78 ? 8.437 15.109 -10.854 1.00 81.69 78 PRO A O 1
ATOM 652 N N . VAL A 1 79 ? 8.793 14.110 -12.825 1.00 76.00 79 VAL A N 1
ATOM 653 C CA . VAL A 1 79 ? 10.157 14.615 -12.955 1.00 76.00 79 VAL A CA 1
ATOM 654 C C . VAL A 1 79 ? 9.996 16.107 -13.227 1.00 76.00 79 VAL A C 1
ATOM 656 O O . VAL A 1 79 ? 9.164 16.477 -14.055 1.00 76.00 79 VAL A O 1
ATOM 659 N N . ASN A 1 80 ? 10.719 16.972 -12.514 1.00 60.66 80 ASN A N 1
ATOM 660 C CA . ASN A 1 80 ? 10.756 18.394 -12.847 1.00 60.66 80 ASN A CA 1
ATOM 661 C C . ASN A 1 80 ? 11.363 18.525 -14.253 1.00 60.66 80 ASN A C 1
ATOM 663 O O . ASN A 1 80 ? 12.578 18.616 -14.404 1.00 60.66 80 ASN A O 1
ATOM 667 N N . ILE A 1 81 ? 10.526 18.466 -15.292 1.00 49.81 81 ILE A N 1
ATOM 668 C CA . ILE A 1 81 ? 10.904 18.747 -16.675 1.00 49.81 81 ILE A CA 1
ATOM 669 C C . ILE A 1 81 ? 11.021 20.269 -16.767 1.00 49.81 81 ILE A C 1
ATOM 671 O O . ILE A 1 81 ? 10.132 20.956 -17.259 1.00 49.81 81 ILE A O 1
ATOM 675 N N . THR A 1 82 ? 12.100 20.806 -16.208 1.00 44.28 82 THR A N 1
ATOM 676 C CA . THR A 1 82 ? 12.518 22.199 -16.419 1.00 44.28 82 THR A CA 1
ATOM 677 C C . THR A 1 82 ? 13.751 22.287 -17.316 1.00 44.28 82 THR A C 1
ATOM 679 O O . THR A 1 82 ? 14.311 23.359 -17.504 1.00 44.28 82 THR A O 1
ATOM 682 N N . THR A 1 83 ? 14.150 21.175 -17.924 1.00 42.03 83 THR A N 1
ATOM 683 C CA . THR A 1 83 ? 15.220 21.088 -18.915 1.00 42.03 83 THR A CA 1
ATOM 684 C C . THR A 1 83 ? 14.917 19.895 -19.815 1.00 42.03 83 THR A C 1
ATOM 686 O O . THR A 1 83 ? 14.372 18.899 -19.346 1.00 42.03 83 THR A O 1
ATOM 689 N N . ILE A 1 84 ? 15.300 19.987 -21.089 1.00 44.06 84 ILE A N 1
ATOM 690 C CA . ILE A 1 84 ? 15.013 19.051 -22.192 1.00 44.06 84 ILE A CA 1
ATOM 691 C C . ILE A 1 84 ? 13.710 19.373 -22.959 1.00 44.06 84 ILE A C 1
ATOM 693 O O . ILE A 1 84 ? 12.909 18.507 -23.294 1.00 44.06 84 ILE A O 1
ATOM 697 N N . TYR A 1 85 ? 13.523 20.645 -23.304 1.00 41.25 85 TYR A N 1
ATOM 698 C CA . TYR A 1 85 ? 13.240 20.981 -24.703 1.00 41.25 85 TYR A CA 1
ATOM 699 C C . TYR A 1 85 ? 14.556 21.544 -25.259 1.00 41.25 85 TYR A C 1
ATOM 701 O O . TYR A 1 85 ? 15.180 22.332 -24.559 1.00 41.25 85 TYR A O 1
ATOM 709 N N . GLU A 1 86 ? 14.969 21.113 -26.456 1.00 45.28 86 GLU A N 1
ATOM 710 C CA . GLU A 1 86 ? 16.352 21.122 -26.993 1.00 45.28 86 GLU A CA 1
ATOM 711 C C . GLU A 1 86 ? 17.155 19.935 -26.417 1.00 45.28 86 GLU A C 1
ATOM 713 O O . GLU A 1 86 ? 17.478 19.899 -25.239 1.00 45.28 86 GLU A O 1
ATOM 718 N N . THR A 1 87 ? 17.385 18.828 -27.129 1.00 38.81 87 THR A N 1
ATOM 719 C CA . THR A 1 87 ? 17.968 18.760 -28.473 1.00 38.81 87 THR A CA 1
ATOM 720 C C . THR A 1 87 ? 17.427 17.545 -29.241 1.00 38.81 87 THR A C 1
ATOM 722 O O . THR A 1 87 ? 17.840 16.408 -29.024 1.00 38.81 87 THR A O 1
ATOM 725 N N . THR A 1 88 ? 16.523 17.766 -30.195 1.00 40.91 88 THR A N 1
ATOM 726 C CA . THR A 1 88 ? 16.305 16.840 -31.317 1.00 40.91 88 THR A CA 1
ATOM 727 C C . THR A 1 88 ? 17.416 17.074 -32.338 1.00 40.91 88 THR A C 1
ATOM 729 O O . THR A 1 88 ? 17.222 17.745 -33.346 1.00 40.91 88 THR A O 1
ATOM 732 N N . THR A 1 89 ? 18.605 16.535 -32.083 1.00 41.28 89 THR A N 1
ATOM 733 C CA . THR A 1 89 ? 19.610 16.313 -33.130 1.00 41.28 89 THR A CA 1
ATOM 734 C C . THR A 1 89 ? 19.855 14.824 -33.248 1.00 41.28 89 THR A C 1
ATOM 736 O O . THR A 1 89 ? 20.552 14.233 -32.438 1.00 41.28 89 THR A O 1
ATOM 739 N N . SER A 1 90 ? 19.203 14.245 -34.257 1.00 45.88 90 SER A N 1
ATOM 740 C CA . SER A 1 90 ? 19.729 13.216 -35.156 1.00 45.88 90 SER A CA 1
ATOM 741 C C . SER A 1 90 ? 20.986 12.474 -34.676 1.00 45.88 90 SER A C 1
ATOM 743 O O . SER A 1 90 ? 22.076 12.728 -35.185 1.00 45.88 90 SER A O 1
ATOM 745 N N . ASP A 1 91 ? 20.815 11.471 -33.819 1.00 37.81 91 ASP A N 1
ATOM 746 C CA . ASP A 1 91 ? 21.789 10.389 -33.724 1.00 37.81 91 ASP A CA 1
ATOM 747 C C . ASP A 1 91 ? 21.320 9.221 -34.590 1.00 37.81 91 ASP A C 1
ATOM 749 O O . ASP A 1 91 ? 20.383 8.482 -34.279 1.00 37.81 91 ASP A O 1
ATOM 753 N N . GLN A 1 92 ? 21.991 9.101 -35.737 1.00 40.69 92 GLN A N 1
ATOM 754 C CA . GLN A 1 92 ? 22.008 7.920 -36.586 1.00 40.69 92 GLN A CA 1
ATOM 755 C C . GLN A 1 92 ? 22.247 6.674 -35.729 1.00 40.69 92 GLN A C 1
ATOM 757 O O . GLN A 1 92 ? 23.351 6.435 -35.237 1.00 40.69 92 GLN A O 1
ATOM 762 N N . TRP A 1 93 ? 21.234 5.820 -35.633 1.00 38.94 93 TRP A N 1
ATOM 763 C CA . TRP A 1 93 ? 21.406 4.446 -35.188 1.00 38.94 93 TRP A CA 1
ATOM 764 C C . TRP A 1 93 ? 22.264 3.691 -36.212 1.00 38.94 93 TRP A C 1
ATOM 766 O O . TRP A 1 93 ? 21.762 3.134 -37.189 1.00 38.94 93 TRP A O 1
ATOM 776 N N . LYS A 1 94 ? 23.583 3.663 -36.000 1.00 43.44 94 LYS A N 1
ATOM 777 C CA . LYS A 1 94 ? 24.449 2.669 -36.637 1.00 43.44 94 LYS A CA 1
ATOM 778 C C . LYS A 1 94 ? 24.198 1.328 -35.960 1.00 43.44 94 LYS A C 1
ATOM 780 O O . LYS A 1 94 ? 24.549 1.125 -34.801 1.00 43.44 94 LYS A O 1
ATOM 785 N N . SER A 1 95 ? 23.589 0.416 -36.713 1.00 40.34 95 SER A N 1
ATOM 786 C CA . SER A 1 95 ? 23.515 -0.999 -36.353 1.00 40.34 95 SER A CA 1
ATOM 787 C C . SER A 1 95 ? 24.930 -1.537 -36.097 1.00 40.34 95 SER A C 1
ATOM 789 O O . SER A 1 95 ? 25.827 -1.261 -36.901 1.00 40.34 95 SER A O 1
ATOM 791 N N . PRO A 1 96 ? 25.171 -2.298 -35.017 1.00 43.88 96 PRO A N 1
ATOM 792 C CA . PRO A 1 96 ? 26.463 -2.924 -34.812 1.00 43.88 96 PRO A CA 1
ATOM 793 C C . PRO A 1 96 ? 26.635 -4.033 -35.852 1.00 43.88 96 PRO A C 1
ATOM 795 O O . PRO A 1 96 ? 26.019 -5.093 -35.759 1.00 43.88 96 PRO A O 1
ATOM 798 N N . THR A 1 97 ? 27.483 -3.791 -36.853 1.00 45.75 97 THR A N 1
ATOM 799 C CA . THR A 1 97 ? 27.959 -4.832 -37.767 1.00 45.75 97 THR A CA 1
ATOM 800 C C . THR A 1 97 ? 28.690 -5.883 -36.944 1.00 45.75 97 THR A C 1
ATOM 802 O O . THR A 1 97 ? 29.836 -5.698 -36.532 1.00 45.75 97 THR A O 1
ATOM 805 N N . THR A 1 98 ? 28.008 -6.992 -36.679 1.00 43.03 98 THR A N 1
ATOM 806 C CA . THR A 1 98 ? 28.592 -8.160 -36.034 1.00 43.03 98 THR A CA 1
ATOM 807 C C . THR A 1 98 ? 29.587 -8.764 -37.021 1.00 43.03 98 THR A C 1
ATOM 809 O O . THR A 1 98 ? 29.202 -9.398 -37.998 1.00 43.03 98 THR A O 1
ATOM 812 N N . ARG A 1 99 ? 30.887 -8.519 -36.817 1.00 42.97 99 ARG A N 1
ATOM 813 C CA . ARG A 1 99 ? 31.933 -9.281 -37.505 1.00 42.97 99 ARG A CA 1
ATOM 814 C C . ARG A 1 99 ? 31.926 -10.688 -36.923 1.00 42.97 99 ARG A C 1
ATOM 816 O O . ARG A 1 99 ? 32.469 -10.923 -35.848 1.00 42.97 99 ARG A O 1
ATOM 823 N N . THR A 1 100 ? 31.298 -11.611 -37.635 1.00 45.72 100 THR A N 1
ATOM 824 C CA . THR A 1 100 ? 31.437 -13.050 -37.427 1.00 45.72 100 THR A CA 1
ATOM 825 C C . THR A 1 100 ? 32.862 -13.442 -37.806 1.00 45.72 100 THR A C 1
ATOM 827 O O . THR A 1 100 ? 33.174 -13.708 -38.962 1.00 45.72 100 THR A O 1
ATOM 830 N N . THR A 1 101 ? 33.772 -13.425 -36.835 1.00 47.00 101 THR A N 1
ATOM 831 C CA . THR A 1 101 ? 35.052 -14.125 -36.958 1.00 47.00 101 THR A CA 1
ATOM 832 C C . THR A 1 101 ? 34.811 -15.586 -36.603 1.00 47.00 101 THR A C 1
ATOM 834 O O . THR A 1 101 ? 34.755 -15.937 -35.426 1.00 47.00 101 THR A O 1
ATOM 837 N N . SER A 1 102 ? 34.631 -16.416 -37.632 1.00 57.47 102 SER A N 1
ATOM 838 C CA . SER A 1 102 ? 34.510 -17.872 -37.544 1.00 57.47 102 SER A CA 1
ATOM 839 C C . SER A 1 102 ? 35.864 -18.500 -37.201 1.00 57.47 102 SER A C 1
ATOM 841 O O . SER A 1 102 ? 36.589 -18.960 -38.082 1.00 57.47 102 SER A O 1
ATOM 843 N N . ILE A 1 103 ? 36.253 -18.480 -35.928 1.00 52.25 103 ILE A N 1
ATOM 844 C CA . ILE A 1 103 ? 37.413 -19.238 -35.448 1.00 52.25 103 ILE A CA 1
ATOM 845 C C . ILE A 1 103 ? 37.063 -19.820 -34.068 1.00 52.25 103 ILE A C 1
ATOM 847 O O . ILE A 1 103 ? 37.225 -19.159 -33.046 1.00 52.25 103 ILE A O 1
ATOM 851 N N . GLY A 1 104 ? 36.580 -21.072 -34.058 1.00 57.78 104 GLY A N 1
ATOM 852 C CA . GLY A 1 104 ? 36.489 -21.934 -32.867 1.00 57.78 104 GLY A CA 1
ATOM 853 C C . GLY A 1 104 ? 35.131 -22.009 -32.150 1.00 57.78 104 GLY A C 1
ATOM 854 O O . GLY A 1 104 ? 35.096 -21.919 -30.922 1.00 57.78 104 GLY A O 1
ATOM 855 N N . ASP A 1 105 ? 34.020 -22.177 -32.874 1.00 61.28 105 ASP A N 1
ATOM 856 C CA . ASP A 1 105 ? 32.665 -22.074 -32.302 1.00 61.28 105 ASP A CA 1
ATOM 857 C C . ASP A 1 105 ? 32.238 -23.241 -31.387 1.00 61.28 105 ASP A C 1
ATOM 859 O O . ASP A 1 105 ? 31.502 -23.014 -30.424 1.00 61.28 105 ASP A O 1
ATOM 863 N N . ASP A 1 106 ? 32.755 -24.459 -31.567 1.00 64.94 106 ASP A N 1
ATOM 864 C CA . ASP A 1 106 ? 32.232 -25.630 -30.838 1.00 64.94 106 ASP A CA 1
ATOM 865 C C . ASP A 1 106 ? 32.522 -25.591 -29.328 1.00 64.94 106 ASP A C 1
ATOM 867 O O . ASP A 1 106 ? 31.670 -25.913 -28.496 1.00 64.94 106 ASP A O 1
ATOM 871 N N . LYS A 1 107 ? 33.720 -25.137 -28.938 1.00 69.38 107 LYS A N 1
ATOM 872 C CA . LYS A 1 107 ? 34.097 -25.042 -27.517 1.00 69.38 107 LYS A CA 1
ATOM 873 C C . LYS A 1 107 ? 33.405 -23.868 -26.834 1.00 69.38 107 LYS A C 1
ATOM 875 O O . LYS A 1 107 ? 33.036 -23.968 -25.668 1.00 69.38 107 LYS A O 1
ATOM 880 N N . ARG A 1 108 ? 33.193 -22.761 -27.551 1.00 73.12 108 ARG A N 1
ATOM 881 C CA . ARG A 1 108 ? 32.546 -21.560 -27.008 1.00 73.12 108 ARG A CA 1
ATOM 882 C C . ARG A 1 108 ? 31.058 -21.794 -26.747 1.00 73.12 108 ARG A C 1
ATOM 884 O O . ARG A 1 108 ? 30.557 -21.362 -25.712 1.00 73.12 108 ARG A O 1
ATOM 891 N N . MET A 1 109 ? 30.391 -22.541 -27.627 1.00 79.88 109 MET A N 1
ATOM 892 C CA . MET A 1 109 ? 29.001 -22.971 -27.448 1.00 79.88 109 MET A CA 1
ATOM 893 C C . MET A 1 109 ? 28.847 -23.866 -26.204 1.00 79.88 109 MET A C 1
ATOM 895 O O . MET A 1 109 ? 27.951 -23.648 -25.389 1.00 79.88 109 MET A O 1
ATOM 899 N N . LEU A 1 110 ? 29.788 -24.795 -25.982 1.00 81.81 110 LEU A N 1
ATOM 900 C CA . LEU A 1 110 ? 29.805 -25.664 -24.799 1.00 81.81 110 LEU A CA 1
ATOM 901 C C . LEU A 1 110 ? 29.865 -24.864 -23.484 1.00 81.81 110 LEU A C 1
ATOM 903 O O . LEU A 1 110 ? 29.094 -25.133 -22.564 1.00 81.81 110 LEU A O 1
ATOM 907 N N . TYR A 1 111 ? 30.733 -23.850 -23.395 1.00 86.12 111 TYR A N 1
ATOM 908 C CA . TYR A 1 111 ? 30.827 -23.007 -22.194 1.00 86.12 111 TYR A CA 1
ATOM 909 C C . TYR A 1 111 ? 29.548 -22.206 -21.928 1.00 86.12 111 TYR A C 1
ATOM 911 O O . TYR A 1 111 ? 29.170 -22.032 -20.769 1.00 86.12 111 TYR A O 1
ATOM 919 N N . ILE A 1 112 ? 28.858 -21.755 -22.980 1.00 85.88 112 ILE A N 1
ATOM 920 C CA . ILE A 1 112 ? 27.580 -21.041 -22.849 1.00 85.88 112 ILE A CA 1
ATOM 921 C C . ILE A 1 112 ? 26.504 -21.983 -22.300 1.00 85.88 112 ILE A C 1
ATOM 923 O O . ILE A 1 112 ? 25.814 -21.623 -21.347 1.00 85.88 112 ILE A O 1
ATOM 927 N N . ILE A 1 113 ? 26.406 -23.208 -22.827 1.00 87.38 113 ILE A N 1
ATOM 928 C CA . ILE A 1 113 ? 25.444 -24.210 -22.345 1.00 87.38 113 ILE A CA 1
ATOM 929 C C . ILE A 1 113 ? 25.702 -24.547 -20.870 1.00 87.38 113 ILE A C 1
ATOM 931 O O . ILE A 1 113 ? 24.764 -24.560 -20.071 1.00 87.38 113 ILE A O 1
ATOM 935 N N . ILE A 1 114 ? 26.964 -24.768 -20.488 1.00 90.38 114 ILE A N 1
ATOM 936 C CA . ILE A 1 114 ? 27.342 -25.061 -19.097 1.00 90.38 114 ILE A CA 1
ATOM 937 C C . ILE A 1 114 ? 26.995 -23.880 -18.179 1.00 90.38 114 ILE A C 1
ATOM 939 O O . ILE A 1 114 ? 26.430 -24.081 -17.103 1.00 90.38 114 ILE A O 1
ATOM 943 N N . GLY A 1 115 ? 27.270 -22.645 -18.611 1.00 91.69 115 GLY A N 1
ATOM 944 C CA . GLY A 1 115 ? 26.918 -21.438 -17.862 1.00 91.69 115 GLY A CA 1
ATOM 945 C C . GLY A 1 115 ? 25.409 -21.301 -17.648 1.00 91.69 115 GLY A C 1
ATOM 946 O O . GLY A 1 115 ? 24.958 -21.072 -16.525 1.00 91.69 115 GLY A O 1
ATOM 947 N N . CYS A 1 116 ? 24.613 -21.517 -18.697 1.00 91.50 116 CYS A N 1
ATOM 948 C CA . CYS A 1 116 ? 23.155 -21.501 -18.600 1.00 91.50 116 CYS A CA 1
ATOM 949 C C . CYS A 1 116 ? 22.627 -22.598 -17.663 1.00 91.50 116 CYS A C 1
ATOM 951 O O . CYS A 1 116 ? 21.758 -22.321 -16.835 1.00 91.50 116 CYS A O 1
ATOM 953 N N . ALA A 1 117 ? 23.175 -23.814 -17.734 1.00 92.94 117 ALA A N 1
ATOM 954 C CA . ALA A 1 117 ? 22.779 -24.919 -16.863 1.00 92.94 117 ALA A CA 1
ATOM 955 C C . ALA A 1 117 ? 23.055 -24.619 -15.378 1.00 92.94 117 ALA A C 1
ATOM 957 O O . ALA A 1 117 ? 22.200 -24.881 -14.530 1.00 92.94 117 ALA A O 1
ATOM 958 N N . LEU A 1 118 ? 24.202 -24.007 -15.061 1.00 95.38 118 LEU A N 1
ATOM 959 C CA . LEU A 1 118 ? 24.540 -23.601 -13.692 1.00 95.38 118 LEU A CA 1
ATOM 960 C C . LEU A 1 118 ? 23.596 -22.521 -13.153 1.00 95.38 118 LEU A C 1
ATOM 962 O O . LEU A 1 118 ? 23.170 -22.604 -12.002 1.00 95.38 118 LEU A O 1
ATOM 966 N N . ILE A 1 119 ? 23.222 -21.537 -13.975 1.00 94.81 119 ILE A N 1
ATOM 967 C CA . ILE A 1 119 ? 22.272 -20.489 -13.570 1.00 94.81 119 ILE A CA 1
ATOM 968 C C . ILE A 1 119 ? 20.898 -21.095 -13.270 1.00 94.81 119 ILE A C 1
ATOM 970 O O . ILE A 1 119 ? 20.311 -20.802 -12.228 1.00 94.81 119 ILE A O 1
ATOM 974 N N . VAL A 1 120 ? 20.397 -21.977 -14.141 1.00 95.19 120 VAL A N 1
ATOM 975 C CA . VAL A 1 120 ? 19.114 -22.661 -13.921 1.00 95.19 120 VAL A CA 1
ATOM 976 C C . VAL A 1 120 ? 19.168 -23.517 -12.653 1.00 95.19 120 VAL A C 1
ATOM 978 O O . VAL A 1 120 ? 18.242 -23.467 -11.844 1.00 95.19 120 VAL A O 1
ATOM 981 N N . PHE A 1 121 ? 20.268 -24.237 -12.421 1.00 95.88 121 PHE A N 1
ATOM 982 C CA . PHE A 1 121 ? 20.461 -25.023 -11.203 1.00 95.88 121 PHE A CA 1
ATOM 983 C C . PHE A 1 121 ? 20.441 -24.154 -9.936 1.00 95.88 121 PHE A C 1
ATOM 985 O O . PHE A 1 121 ? 19.754 -24.491 -8.972 1.00 95.88 121 PHE A O 1
ATOM 992 N N . LEU A 1 122 ? 21.127 -23.005 -9.939 1.00 95.94 122 LEU A N 1
ATOM 993 C CA . LEU A 1 122 ? 21.118 -22.067 -8.811 1.00 95.94 122 LEU A CA 1
ATOM 994 C C . LEU A 1 122 ? 19.721 -21.497 -8.541 1.00 95.94 122 LEU A C 1
ATOM 996 O O . LEU A 1 122 ? 19.332 -21.377 -7.380 1.00 95.94 122 LEU A O 1
ATOM 1000 N N . LEU A 1 123 ? 18.945 -21.199 -9.586 1.00 95.75 123 LEU A N 1
ATOM 1001 C CA . LEU A 1 123 ? 17.564 -20.733 -9.439 1.00 95.75 123 LEU A CA 1
ATOM 1002 C C . LEU A 1 123 ? 16.665 -21.808 -8.820 1.00 95.75 123 LEU A C 1
ATOM 1004 O O . LEU A 1 123 ? 15.909 -21.513 -7.894 1.00 95.75 123 LEU A O 1
ATOM 1008 N N . VAL A 1 124 ? 16.772 -23.059 -9.276 1.00 96.19 124 VAL A N 1
ATOM 1009 C CA . VAL A 1 124 ? 16.003 -24.181 -8.714 1.00 96.19 124 VAL A CA 1
ATOM 1010 C C . VAL A 1 124 ? 16.381 -24.419 -7.250 1.00 96.19 124 VAL A C 1
ATOM 1012 O O . VAL A 1 124 ? 15.499 -24.499 -6.394 1.00 96.19 124 VAL A O 1
ATOM 1015 N N . CYS A 1 125 ? 17.676 -24.451 -6.930 1.00 96.06 125 CYS A N 1
ATOM 1016 C CA . CYS A 1 125 ? 18.157 -24.585 -5.554 1.00 96.06 125 CYS A CA 1
ATOM 1017 C C . CYS A 1 125 ? 17.694 -23.423 -4.661 1.00 96.06 125 CYS A C 1
ATOM 1019 O O . CYS A 1 125 ? 17.244 -23.656 -3.539 1.00 96.06 125 CYS A O 1
ATOM 1021 N N . GLY A 1 126 ? 17.737 -22.185 -5.162 1.00 95.62 126 GLY A N 1
ATOM 1022 C CA . GLY A 1 126 ? 17.256 -21.000 -4.450 1.00 95.62 126 GLY A CA 1
ATOM 1023 C C . GLY A 1 126 ? 15.755 -21.050 -4.159 1.00 95.62 126 GLY A C 1
ATOM 1024 O O . GLY A 1 126 ? 15.334 -20.741 -3.044 1.00 95.62 126 GLY A O 1
ATOM 1025 N N . LEU A 1 127 ? 14.945 -21.512 -5.117 1.00 94.69 127 LEU A N 1
ATOM 1026 C CA . LEU A 1 127 ? 13.509 -21.716 -4.911 1.00 94.69 127 LEU A CA 1
ATOM 1027 C C . LEU A 1 127 ? 13.240 -22.787 -3.851 1.00 94.69 127 LEU A C 1
ATOM 1029 O O . LEU A 1 127 ? 12.446 -22.554 -2.940 1.00 94.69 127 LEU A O 1
ATOM 1033 N N . ILE A 1 128 ? 13.923 -23.934 -3.917 1.00 95.06 128 ILE A N 1
ATOM 1034 C CA . ILE A 1 128 ? 13.780 -25.003 -2.917 1.00 95.06 128 ILE A CA 1
ATOM 1035 C C . ILE A 1 128 ? 14.167 -24.486 -1.526 1.00 95.06 128 ILE A C 1
ATOM 1037 O O . ILE A 1 128 ? 13.402 -24.663 -0.575 1.00 95.06 128 ILE A O 1
ATOM 1041 N N . ALA A 1 129 ? 15.301 -23.790 -1.404 1.00 93.62 129 ALA A N 1
ATOM 1042 C CA . ALA A 1 129 ? 15.741 -23.187 -0.148 1.00 93.62 129 ALA A CA 1
ATOM 1043 C C . ALA A 1 129 ? 14.716 -22.176 0.390 1.00 93.62 129 ALA A C 1
ATOM 1045 O O . ALA A 1 129 ? 14.360 -22.229 1.567 1.00 93.62 129 ALA A O 1
ATOM 1046 N N . PHE A 1 130 ? 14.167 -21.313 -0.469 1.00 94.12 130 PHE A N 1
ATOM 1047 C CA . PHE A 1 130 ? 13.116 -20.366 -0.096 1.00 94.12 130 PHE A CA 1
ATOM 1048 C C . PHE A 1 130 ? 11.855 -21.071 0.424 1.00 94.12 130 PHE A C 1
ATOM 1050 O O . PHE A 1 130 ? 11.306 -20.679 1.455 1.00 94.12 130 PHE A O 1
ATOM 1057 N N . PHE A 1 131 ? 11.405 -22.142 -0.238 1.00 90.75 131 PHE A N 1
ATOM 1058 C CA . PHE A 1 131 ? 10.249 -22.918 0.216 1.00 90.75 131 PHE A CA 1
ATOM 1059 C C . PHE A 1 131 ? 10.505 -23.626 1.552 1.00 90.75 131 PHE A C 1
ATOM 1061 O O . PHE A 1 131 ? 9.620 -23.638 2.412 1.00 90.75 131 PHE A O 1
ATOM 1068 N N . LEU A 1 132 ? 11.703 -24.177 1.760 1.00 91.12 132 LEU A N 1
ATOM 1069 C CA . LEU A 1 132 ? 12.086 -24.800 3.029 1.00 91.12 132 LEU A CA 1
ATOM 1070 C C . LEU A 1 132 ? 12.148 -23.774 4.167 1.00 91.12 132 LEU A C 1
ATOM 1072 O O . LEU A 1 132 ? 11.558 -24.012 5.223 1.00 91.12 132 LEU A O 1
ATOM 1076 N N . LEU A 1 133 ? 12.762 -22.611 3.931 1.00 88.00 133 LEU A N 1
ATOM 1077 C CA . LEU A 1 133 ? 12.821 -21.508 4.895 1.00 88.00 133 LEU A CA 1
ATOM 1078 C C . LEU A 1 133 ? 11.424 -20.985 5.235 1.00 88.00 133 LEU A C 1
ATOM 1080 O O . LEU A 1 133 ? 11.084 -20.824 6.407 1.00 88.00 133 LEU A O 1
ATOM 1084 N N . ARG A 1 134 ? 10.563 -20.797 4.229 1.00 86.69 134 ARG A N 1
ATOM 1085 C CA . ARG A 1 134 ? 9.171 -20.383 4.441 1.00 86.69 134 ARG A CA 1
ATOM 1086 C C . ARG A 1 134 ? 8.397 -21.413 5.265 1.00 86.69 134 ARG A C 1
ATOM 1088 O O . ARG A 1 134 ? 7.627 -21.043 6.151 1.00 86.69 134 ARG A O 1
ATOM 1095 N N . ARG A 1 135 ? 8.613 -22.709 5.016 1.00 82.88 135 ARG A N 1
ATOM 1096 C CA . ARG A 1 135 ? 7.970 -23.792 5.775 1.00 82.88 135 ARG A CA 1
ATOM 1097 C C . ARG A 1 135 ? 8.450 -23.842 7.228 1.00 82.88 135 ARG A C 1
ATOM 1099 O O . ARG A 1 135 ? 7.633 -24.104 8.107 1.00 82.88 135 ARG A O 1
ATOM 1106 N N . GLN A 1 136 ? 9.732 -23.593 7.491 1.00 79.44 13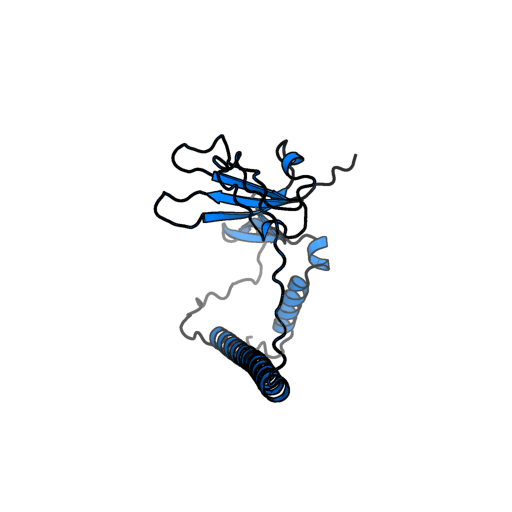6 GLN A N 1
ATOM 1107 C CA . GLN A 1 136 ? 10.273 -23.516 8.854 1.00 79.44 136 GLN A CA 1
ATOM 1108 C C . GLN A 1 136 ? 9.757 -22.280 9.601 1.00 79.44 136 GLN A C 1
ATOM 1110 O O . GLN A 1 136 ? 9.261 -22.417 10.717 1.00 79.44 136 GLN A O 1
ATOM 1115 N N . CYS A 1 137 ? 9.753 -21.110 8.959 1.00 74.19 137 CYS A N 1
ATOM 1116 C CA . CYS A 1 137 ? 9.259 -19.868 9.555 1.00 74.19 137 CYS A CA 1
ATOM 1117 C C . CYS A 1 137 ? 7.772 -19.963 9.948 1.00 74.19 137 CYS A C 1
ATOM 1119 O O . CYS A 1 137 ? 7.388 -19.591 11.057 1.00 74.19 137 CYS A O 1
ATOM 1121 N N . ASN A 1 138 ? 6.937 -20.577 9.100 1.00 69.06 138 ASN A N 1
ATOM 1122 C CA . ASN A 1 138 ? 5.529 -20.817 9.428 1.00 69.06 138 ASN A CA 1
ATOM 1123 C C . ASN A 1 138 ? 5.344 -21.783 10.613 1.00 69.06 138 ASN A C 1
ATOM 1125 O O . ASN A 1 138 ? 4.425 -21.601 11.409 1.00 69.06 138 ASN A O 1
ATOM 1129 N N . LYS A 1 139 ? 6.210 -22.798 10.758 1.00 68.06 139 LYS A N 1
ATOM 1130 C CA . LYS A 1 139 ? 6.174 -23.709 11.914 1.00 68.06 139 LYS A CA 1
ATOM 1131 C C . LYS A 1 139 ? 6.563 -22.998 13.209 1.00 68.06 139 LYS A C 1
ATOM 1133 O O . LYS A 1 139 ? 5.935 -23.238 14.236 1.00 68.06 139 LYS A O 1
ATOM 1138 N N . GLU A 1 140 ? 7.562 -22.119 13.171 1.00 64.81 140 GLU A N 1
ATOM 1139 C CA . GLU A 1 140 ? 7.955 -21.342 14.349 1.00 64.81 140 GLU A CA 1
ATOM 1140 C C . GLU A 1 140 ? 6.904 -20.308 14.747 1.00 64.81 140 GLU A C 1
ATOM 1142 O O . GLU A 1 140 ? 6.623 -20.165 15.934 1.00 64.81 140 GLU A O 1
ATOM 1147 N N . HIS A 1 141 ? 6.271 -19.635 13.783 1.00 59.12 141 HIS A N 1
ATOM 1148 C CA . HIS A 1 141 ? 5.162 -18.725 14.071 1.00 59.12 141 HIS A CA 1
ATOM 1149 C C . HIS A 1 141 ? 3.964 -19.449 14.692 1.00 59.12 141 HIS A C 1
ATOM 1151 O O . HIS A 1 141 ? 3.413 -18.965 15.679 1.00 59.12 141 HIS A O 1
ATOM 1157 N N . ALA A 1 142 ? 3.607 -20.633 14.185 1.00 58.22 142 ALA A N 1
ATOM 1158 C CA . ALA A 1 142 ? 2.563 -21.455 14.793 1.00 58.22 142 ALA A CA 1
ATOM 1159 C C . ALA A 1 142 ? 2.926 -21.870 16.231 1.00 58.22 142 ALA A C 1
ATOM 1161 O O . ALA A 1 142 ? 2.070 -21.866 17.109 1.00 58.22 142 ALA A O 1
ATOM 1162 N N . ARG A 1 143 ? 4.204 -22.172 16.502 1.00 55.28 143 ARG A N 1
ATOM 1163 C CA . ARG A 1 143 ? 4.671 -22.564 17.841 1.00 55.28 143 ARG A CA 1
ATOM 1164 C C . ARG A 1 143 ? 4.732 -21.387 18.822 1.00 55.28 143 ARG A C 1
ATOM 1166 O O . ARG A 1 143 ? 4.404 -21.567 19.988 1.00 55.28 143 ARG A O 1
ATOM 1173 N N . LYS A 1 144 ? 5.097 -20.188 18.354 1.00 54.62 144 LYS A N 1
ATOM 1174 C CA . LYS A 1 144 ? 5.123 -18.953 19.161 1.00 54.62 144 LYS A CA 1
ATOM 1175 C C . LYS A 1 144 ? 3.725 -18.436 19.512 1.00 54.62 144 LYS A C 1
ATOM 1177 O O . LYS A 1 144 ? 3.573 -17.802 20.544 1.00 54.62 144 LYS A O 1
ATOM 1182 N N . MET A 1 145 ? 2.701 -18.744 18.713 1.00 52.03 145 MET A N 1
ATOM 1183 C CA . MET A 1 145 ? 1.307 -18.421 19.059 1.00 52.03 145 MET A CA 1
ATOM 1184 C C . MET A 1 145 ? 0.704 -19.337 20.137 1.00 52.03 145 MET A C 1
ATOM 1186 O O . MET A 1 145 ? -0.322 -18.992 20.708 1.00 52.03 145 MET A O 1
ATOM 1190 N N . LEU A 1 146 ? 1.321 -20.487 20.428 1.00 53.00 146 LEU A N 1
ATOM 1191 C CA . LEU A 1 146 ? 0.791 -21.474 21.376 1.00 53.00 146 LEU A CA 1
ATOM 1192 C C . LEU A 1 146 ? 1.408 -21.394 22.780 1.00 53.00 146 LEU A C 1
ATOM 1194 O O . LEU A 1 146 ? 0.904 -22.048 23.688 1.00 53.00 146 LEU A O 1
ATOM 1198 N N . ILE A 1 147 ? 2.501 -20.652 22.980 1.00 51.09 147 ILE A N 1
ATOM 1199 C CA . ILE A 1 147 ? 3.257 -20.680 24.241 1.00 51.09 147 ILE A CA 1
ATOM 1200 C C . ILE A 1 147 ? 3.813 -19.280 24.538 1.00 51.09 147 ILE A C 1
ATOM 1202 O O . ILE A 1 147 ? 4.981 -19.000 24.283 1.00 51.09 147 ILE A O 1
ATOM 1206 N N . ASP A 1 148 ? 2.976 -18.409 25.100 1.00 44.72 148 ASP A N 1
ATOM 1207 C CA . ASP A 1 148 ? 3.445 -17.374 26.028 1.00 44.72 148 ASP A CA 1
ATOM 1208 C C . ASP A 1 148 ? 2.845 -17.679 27.415 1.00 44.72 148 ASP A C 1
ATOM 1210 O O . ASP A 1 148 ? 1.708 -17.298 27.696 1.00 44.72 148 ASP A O 1
ATOM 1214 N N . PRO A 1 149 ? 3.559 -18.424 28.281 1.00 53.25 149 PRO A N 1
ATOM 1215 C CA . PRO A 1 149 ? 3.099 -18.761 29.627 1.00 53.25 149 PRO A CA 1
ATOM 1216 C C . PRO A 1 149 ? 3.183 -17.569 30.596 1.00 53.25 149 PRO A C 1
ATOM 1218 O O . PRO A 1 149 ? 2.877 -17.717 31.778 1.00 53.25 149 PRO A O 1
ATOM 1221 N N . THR A 1 150 ? 3.607 -16.393 30.125 1.00 50.03 150 THR A N 1
ATOM 1222 C CA . THR A 1 150 ? 3.795 -15.189 30.943 1.00 50.03 150 THR A CA 1
ATOM 1223 C C . THR A 1 150 ? 2.692 -14.149 30.785 1.00 50.03 150 THR A C 1
ATOM 1225 O O . THR A 1 150 ? 2.618 -13.225 31.598 1.00 50.03 150 THR A O 1
ATOM 1228 N N . ILE A 1 151 ? 1.767 -14.322 29.837 1.00 48.44 151 ILE A N 1
ATOM 1229 C CA . ILE A 1 151 ? 0.530 -13.540 29.833 1.00 48.44 151 ILE A CA 1
ATOM 1230 C C . ILE A 1 151 ? -0.402 -14.160 30.875 1.00 48.44 151 ILE A C 1
ATOM 1232 O O . ILE A 1 151 ? -1.175 -15.075 30.593 1.00 48.44 151 ILE A O 1
ATOM 1236 N N . ARG A 1 152 ? -0.328 -13.648 32.110 1.00 40.03 152 ARG A N 1
ATOM 1237 C CA . ARG A 1 152 ? -1.446 -13.746 33.051 1.00 40.03 152 ARG A CA 1
ATOM 1238 C C . ARG A 1 152 ? -2.633 -13.057 32.389 1.00 40.03 152 ARG A C 1
ATOM 1240 O O . ARG A 1 152 ? -2.759 -11.836 32.445 1.00 40.03 152 ARG A O 1
ATOM 1247 N N . TYR A 1 153 ? -3.488 -13.837 31.743 1.00 43.94 153 TYR A N 1
ATOM 1248 C CA . TYR A 1 153 ? -4.850 -13.404 31.490 1.00 43.94 153 TYR A CA 1
ATOM 1249 C C . TYR A 1 153 ? -5.438 -13.048 32.859 1.00 43.94 153 TYR A C 1
ATOM 1251 O O . TYR A 1 153 ? -5.310 -13.858 33.782 1.00 43.94 153 TYR A O 1
ATOM 1259 N N . PRO A 1 154 ? -5.999 -11.843 33.057 1.00 48.38 154 PRO A N 1
ATOM 1260 C CA . PRO A 1 154 ? -6.723 -11.583 34.288 1.00 48.38 154 PRO A CA 1
ATOM 1261 C C . PRO A 1 154 ? -7.785 -12.678 34.433 1.00 48.38 154 PRO A C 1
ATOM 1263 O O . PRO A 1 154 ? -8.527 -12.945 33.488 1.00 48.38 154 PRO A O 1
ATOM 1266 N N . GLU A 1 155 ? -7.862 -13.307 35.608 1.00 44.12 155 GLU A N 1
ATOM 1267 C CA . GLU A 1 155 ? -8.913 -14.261 36.012 1.00 44.12 155 GLU A CA 1
ATOM 1268 C C . GLU A 1 155 ? -10.314 -13.619 36.064 1.00 44.12 155 GLU A C 1
ATOM 1270 O O . GLU A 1 155 ? -11.218 -14.067 36.764 1.00 44.12 155 GLU A O 1
ATOM 1275 N N . THR A 1 156 ? -10.551 -12.561 35.301 1.00 48.53 156 THR A N 1
ATOM 1276 C CA . THR A 1 156 ? -11.894 -12.136 34.964 1.00 48.53 156 THR A CA 1
ATOM 1277 C C . THR A 1 156 ? -12.428 -13.123 33.942 1.00 48.53 156 THR A C 1
ATOM 1279 O O . THR A 1 156 ? -12.295 -12.923 32.734 1.00 48.53 156 THR A O 1
ATOM 1282 N N . ARG A 1 157 ? -13.064 -14.193 34.438 1.00 44.28 157 ARG A N 1
ATOM 1283 C CA . ARG A 1 157 ? -14.169 -14.823 33.709 1.00 44.28 157 ARG A CA 1
ATOM 1284 C C . ARG A 1 157 ? -14.994 -13.671 33.127 1.00 44.28 157 ARG A C 1
ATOM 1286 O O . ARG A 1 157 ? -15.452 -12.840 33.918 1.00 44.28 157 ARG A O 1
ATOM 1293 N N . PRO A 1 158 ? -15.171 -13.539 31.805 1.00 47.41 158 PRO A N 1
ATOM 1294 C CA . PRO A 1 158 ? -16.196 -12.639 31.341 1.00 47.41 158 PRO A CA 1
ATOM 1295 C C . PRO A 1 158 ? -17.504 -13.276 31.803 1.00 47.41 158 PRO A C 1
ATOM 1297 O O . PRO A 1 158 ? -17.921 -14.313 31.292 1.00 47.41 158 PRO A O 1
ATOM 1300 N N . PHE A 1 159 ? -18.094 -12.691 32.843 1.00 46.81 159 PHE A N 1
ATOM 1301 C CA . PHE A 1 159 ? -19.494 -12.851 33.204 1.00 46.81 159 PHE A CA 1
ATOM 1302 C C . PHE A 1 159 ? -20.298 -12.388 31.982 1.00 46.81 159 PHE A C 1
ATOM 1304 O O . PHE A 1 159 ? -20.667 -11.228 31.844 1.00 46.81 159 PHE A O 1
ATOM 1311 N N . LEU A 1 160 ? -20.437 -13.281 31.011 1.00 49.38 160 LEU A N 1
ATOM 1312 C CA . LEU A 1 160 ? -21.135 -13.068 29.749 1.00 49.38 160 LEU A CA 1
ATOM 1313 C C . LEU A 1 160 ? -22.395 -13.943 29.735 1.00 49.38 160 LEU A C 1
ATOM 1315 O O . LEU A 1 160 ? -22.854 -14.362 28.681 1.00 49.38 160 LEU A O 1
ATOM 1319 N N . GLU A 1 161 ? -22.946 -14.234 30.920 1.00 47.62 161 GLU A N 1
ATOM 1320 C CA . GLU A 1 161 ? -24.186 -15.004 31.072 1.00 47.62 161 GLU A CA 1
ATOM 1321 C C . GLU A 1 161 ? -25.439 -14.202 30.711 1.00 47.62 161 GLU A C 1
ATOM 1323 O O . GLU A 1 161 ? -26.488 -14.789 30.475 1.00 47.62 161 GLU A O 1
ATOM 1328 N N . SER A 1 162 ? -25.342 -12.884 30.557 1.00 52.50 162 SER A N 1
ATOM 1329 C CA . SER A 1 162 ? -26.363 -12.094 29.870 1.00 52.50 162 SER A CA 1
ATOM 1330 C C . SER A 1 162 ? -25.842 -10.681 29.633 1.00 52.50 162 SER A C 1
ATOM 1332 O O . SER A 1 162 ? -25.852 -9.823 30.513 1.00 52.50 162 SER A O 1
ATOM 1334 N N . ILE A 1 163 ? -25.366 -10.394 28.418 1.00 55.94 163 ILE A N 1
ATOM 1335 C CA . ILE A 1 163 ? -25.297 -8.993 27.990 1.00 55.94 163 ILE A CA 1
ATOM 1336 C C . ILE A 1 163 ? -26.747 -8.564 27.763 1.00 55.94 163 ILE A C 1
ATOM 1338 O O . ILE A 1 163 ? -27.291 -8.710 26.669 1.00 55.94 163 ILE A O 1
ATOM 1342 N N . GLU A 1 164 ? -27.392 -8.088 28.826 1.00 62.06 164 GLU A N 1
ATOM 1343 C CA . GLU A 1 164 ? -28.710 -7.468 28.765 1.00 62.06 164 GLU A CA 1
ATOM 1344 C C . GLU A 1 164 ? -28.565 -6.126 28.053 1.00 62.06 164 GLU A C 1
ATOM 1346 O O . GLU A 1 164 ? -28.387 -5.073 28.656 1.00 62.06 164 GLU A O 1
ATOM 1351 N N . SER A 1 165 ? -28.618 -6.191 26.726 1.00 72.25 165 SER A N 1
ATOM 1352 C CA . SER A 1 165 ? -28.704 -5.075 25.786 1.00 72.25 165 SER A CA 1
ATOM 1353 C C . SER A 1 165 ? -27.501 -4.116 25.717 1.00 72.25 165 SER A C 1
ATOM 1355 O O . SER A 1 165 ? -26.965 -3.595 26.697 1.00 72.25 165 SER A O 1
ATOM 1357 N N . ILE A 1 166 ? -27.081 -3.860 24.479 1.00 78.62 166 ILE A N 1
ATOM 1358 C CA . ILE A 1 166 ? -26.080 -2.853 24.136 1.00 78.62 166 ILE A CA 1
ATOM 1359 C C . ILE A 1 166 ? -26.828 -1.675 23.519 1.00 78.62 166 ILE A C 1
ATOM 1361 O O . ILE A 1 166 ? -27.527 -1.844 22.520 1.00 78.62 166 ILE A O 1
ATOM 1365 N N . GLN A 1 167 ? -26.663 -0.483 24.089 1.00 84.44 167 GLN A N 1
ATOM 1366 C CA . GLN A 1 167 ? -27.131 0.750 23.468 1.00 84.44 167 GLN A CA 1
ATOM 1367 C C . GLN A 1 167 ? -26.011 1.293 22.581 1.00 84.44 167 GLN A C 1
ATOM 1369 O O . GLN A 1 167 ? -24.929 1.620 23.069 1.00 84.44 167 GLN A O 1
ATOM 1374 N N . LEU A 1 168 ? -26.249 1.351 21.271 1.00 84.88 168 LEU A N 1
ATOM 1375 C CA . LEU A 1 168 ? -25.311 1.970 20.338 1.00 84.88 168 LEU A CA 1
ATOM 1376 C C . LEU A 1 168 ? -25.319 3.486 20.552 1.00 84.88 168 LEU A C 1
ATOM 1378 O O . LEU A 1 168 ? -26.387 4.095 20.647 1.00 84.88 168 LEU A O 1
ATOM 1382 N N . ASP A 1 169 ? -24.133 4.084 20.632 1.00 83.31 169 ASP A N 1
ATOM 1383 C CA . ASP A 1 169 ? -24.008 5.533 20.673 1.00 83.31 169 ASP A CA 1
ATOM 1384 C C . ASP A 1 169 ? -24.447 6.090 19.297 1.00 83.31 169 ASP A C 1
ATOM 1386 O O . ASP A 1 169 ? -24.140 5.494 18.260 1.00 83.31 169 ASP A O 1
ATOM 1390 N N . PRO A 1 170 ? -25.151 7.235 19.243 1.00 74.44 170 PRO A N 1
ATOM 1391 C CA . PRO A 1 170 ? -25.620 7.839 17.990 1.00 74.44 170 PRO A CA 1
ATOM 1392 C C . PRO A 1 170 ? -24.491 8.446 17.132 1.00 74.44 170 PRO A C 1
ATOM 1394 O O . PRO A 1 170 ? -24.762 9.131 16.146 1.00 74.44 170 PRO A O 1
ATOM 1397 N N . GLU A 1 171 ? -23.227 8.241 17.510 1.00 77.62 171 GLU A N 1
ATOM 1398 C CA . GLU A 1 171 ? -22.063 8.737 16.780 1.00 77.62 171 GLU A CA 1
ATOM 1399 C C . GLU A 1 171 ? -21.929 8.080 15.397 1.00 77.62 171 GLU A C 1
ATOM 1401 O O . GLU A 1 171 ? -22.383 6.959 15.153 1.00 77.62 171 GLU A O 1
ATOM 1406 N N . ILE A 1 172 ? -21.291 8.806 14.472 1.00 64.56 172 ILE A N 1
ATOM 1407 C CA . ILE A 1 172 ? -21.134 8.377 13.080 1.00 64.56 172 ILE A CA 1
ATOM 1408 C C . ILE A 1 172 ? -20.361 7.050 13.056 1.00 64.56 172 ILE A C 1
ATOM 1410 O O . ILE A 1 172 ? -19.208 7.015 13.498 1.00 64.56 172 ILE A O 1
ATOM 1414 N N . PRO A 1 173 ? -20.944 5.967 12.512 1.00 71.75 173 PRO A N 1
ATOM 1415 C CA . PRO A 1 173 ? -20.246 4.700 12.413 1.00 71.75 173 PRO A CA 1
ATOM 1416 C C . PRO A 1 173 ? -18.952 4.838 11.616 1.00 71.75 173 PRO A C 1
ATOM 1418 O O . PRO A 1 173 ? -18.929 5.436 10.535 1.00 71.75 173 PRO A O 1
ATOM 1421 N N . GLN A 1 174 ? -17.877 4.213 12.095 1.00 69.19 174 GLN A N 1
ATOM 1422 C CA . GLN A 1 174 ? -16.669 4.095 11.290 1.00 69.19 174 GLN A CA 1
ATOM 1423 C C . GLN A 1 174 ? -16.859 2.982 10.264 1.00 69.19 174 GLN A C 1
ATOM 1425 O O . GLN A 1 174 ? -16.740 1.791 10.566 1.00 69.19 174 GLN A O 1
ATOM 1430 N N . GLN A 1 175 ? -17.151 3.383 9.029 1.00 62.19 175 GLN A N 1
ATOM 1431 C CA . GLN A 1 175 ? -17.270 2.463 7.910 1.00 62.19 175 GLN A CA 1
ATOM 1432 C C . GLN A 1 175 ? -15.876 2.017 7.456 1.00 62.19 175 GLN A C 1
ATOM 1434 O O . GLN A 1 175 ? -15.083 2.809 6.943 1.00 62.19 175 GLN A O 1
ATOM 1439 N N . ARG A 1 176 ? -15.566 0.732 7.635 1.00 61.56 176 ARG A N 1
ATOM 1440 C CA . ARG A 1 176 ? -14.370 0.094 7.075 1.00 61.56 176 ARG A CA 1
ATOM 1441 C C . ARG A 1 176 ? -14.763 -0.818 5.917 1.00 61.56 176 ARG A C 1
ATOM 1443 O O . ARG A 1 176 ? -15.919 -1.193 5.766 1.00 61.56 176 ARG A O 1
ATOM 1450 N N . ARG A 1 177 ? -13.776 -1.204 5.100 1.00 56.59 177 ARG A N 1
ATOM 1451 C CA . ARG A 1 177 ? -13.956 -1.970 3.847 1.00 56.59 177 ARG A CA 1
ATOM 1452 C C . ARG A 1 177 ? -14.805 -3.247 3.979 1.00 56.59 177 ARG A C 1
ATOM 1454 O O . ARG A 1 177 ? -15.378 -3.672 2.987 1.00 56.59 177 ARG A O 1
ATOM 1461 N N . PHE A 1 178 ? -14.867 -3.845 5.170 1.00 56.69 178 PHE A N 1
ATOM 1462 C CA . PHE A 1 178 ? -15.510 -5.144 5.406 1.00 56.69 178 PHE A CA 1
ATOM 1463 C C . PHE A 1 178 ? -16.436 -5.177 6.629 1.00 56.69 178 PHE A C 1
ATOM 1465 O O . PHE A 1 178 ? -16.880 -6.249 7.027 1.00 56.69 178 PHE A O 1
ATOM 1472 N N . CYS A 1 179 ? -16.639 -4.043 7.302 1.00 64.12 179 CYS A N 1
ATOM 1473 C CA . CYS A 1 179 ? -17.548 -3.957 8.442 1.00 64.12 179 CYS A CA 1
ATOM 1474 C C . CYS A 1 179 ? -17.790 -2.509 8.847 1.00 64.12 179 CYS A C 1
ATOM 1476 O O . CYS A 1 179 ? -16.961 -1.624 8.608 1.00 64.12 179 CYS A O 1
ATOM 1478 N N . THR A 1 180 ? -18.898 -2.309 9.542 1.00 75.69 180 THR A N 1
ATOM 1479 C CA . THR A 1 180 ? -19.204 -1.056 10.210 1.00 75.69 180 THR A CA 1
ATOM 1480 C C . THR A 1 180 ? -18.940 -1.240 11.697 1.00 75.69 180 THR A C 1
ATOM 1482 O O . THR A 1 180 ? -19.501 -2.139 12.326 1.00 75.69 180 THR A O 1
ATOM 1485 N N . ILE A 1 181 ? -18.045 -0.427 12.258 1.00 78.38 181 ILE A N 1
ATOM 1486 C CA . ILE A 1 181 ? -17.779 -0.435 13.698 1.00 78.38 181 ILE A CA 1
ATOM 1487 C C . ILE A 1 181 ? -18.585 0.698 14.323 1.00 78.38 181 ILE A C 1
ATOM 1489 O O . ILE A 1 181 ? -18.398 1.866 13.974 1.00 78.38 181 ILE A O 1
ATOM 1493 N N . HIS A 1 182 ? -19.464 0.334 15.248 1.00 81.50 182 HIS A N 1
ATOM 1494 C CA . HIS A 1 182 ? -20.194 1.257 16.102 1.00 81.50 182 HIS A CA 1
ATOM 1495 C C . HIS A 1 182 ? -19.563 1.283 17.489 1.00 81.50 182 HIS A C 1
ATOM 1497 O O . HIS A 1 182 ? -19.077 0.269 17.988 1.00 81.50 182 HIS A O 1
ATOM 1503 N N . THR A 1 183 ? -19.587 2.439 18.130 1.00 83.06 183 THR A N 1
ATOM 1504 C CA . THR A 1 183 ? -19.371 2.551 19.570 1.00 83.06 183 THR A CA 1
ATOM 1505 C C . THR A 1 183 ? -20.708 2.355 20.277 1.00 83.06 183 THR A C 1
ATOM 1507 O O . THR A 1 183 ? -21.766 2.709 19.759 1.00 83.06 183 THR A O 1
ATOM 1510 N N . GLY A 1 184 ? -20.684 1.716 21.437 1.00 84.69 184 GLY A N 1
ATOM 1511 C CA . GLY A 1 184 ? -21.871 1.538 22.258 1.00 84.69 184 GLY A CA 1
ATOM 1512 C C . GLY A 1 184 ? -21.516 1.371 23.721 1.00 84.69 184 GLY A C 1
ATOM 1513 O O . GLY A 1 184 ? -20.342 1.302 24.096 1.00 84.69 184 GLY A O 1
ATOM 1514 N N . ARG A 1 185 ? -22.543 1.286 24.559 1.00 84.06 185 ARG A N 1
ATOM 1515 C CA . ARG A 1 185 ? -22.409 1.018 25.988 1.00 84.06 185 ARG A CA 1
ATOM 1516 C C . ARG A 1 185 ? -23.243 -0.185 26.378 1.00 84.06 185 ARG A C 1
ATOM 1518 O O . ARG A 1 185 ? -24.382 -0.336 25.940 1.00 84.06 185 ARG A O 1
ATOM 1525 N N . ILE A 1 186 ? -22.665 -1.031 27.220 1.00 81.50 186 ILE A N 1
ATOM 1526 C CA . ILE A 1 186 ? -23.410 -2.092 27.897 1.00 81.50 186 ILE A CA 1
ATOM 1527 C C . ILE A 1 186 ? -24.279 -1.417 28.963 1.00 81.50 186 ILE A C 1
ATOM 1529 O O . ILE A 1 186 ? -23.737 -0.727 29.826 1.00 81.50 186 ILE A O 1
ATOM 1533 N N . LEU A 1 187 ? -25.604 -1.590 28.911 1.00 78.56 187 LEU A N 1
ATOM 1534 C CA . LEU A 1 187 ? -26.513 -0.871 29.814 1.00 78.56 187 LEU A CA 1
ATOM 1535 C C . LEU A 1 187 ? -26.304 -1.240 31.287 1.00 78.56 187 LEU A C 1
ATOM 1537 O O . LEU A 1 187 ? -26.379 -0.369 32.149 1.00 78.56 187 LEU A O 1
ATOM 1541 N N . SER A 1 188 ? -25.980 -2.502 31.571 1.00 76.56 188 SER A N 1
ATOM 1542 C CA . SER A 1 188 ? -25.793 -2.993 32.941 1.00 76.56 188 SER A CA 1
ATOM 1543 C C . SER A 1 188 ? -24.519 -2.480 33.623 1.00 76.56 188 SER A C 1
ATOM 1545 O O . SER A 1 188 ? -24.504 -2.317 34.839 1.00 76.56 188 SER A O 1
ATOM 1547 N N . SER A 1 189 ? -23.450 -2.205 32.868 1.00 76.50 189 SER A N 1
ATOM 1548 C CA . SER A 1 189 ? -22.140 -1.814 33.420 1.00 76.50 189 SER A CA 1
ATOM 1549 C C . SER A 1 189 ? -21.688 -0.404 33.041 1.00 76.50 189 SER A C 1
ATOM 1551 O O . SER A 1 189 ? -20.694 0.090 33.571 1.00 76.50 189 SER A O 1
ATOM 1553 N N . GLY A 1 190 ? -22.366 0.242 32.090 1.00 76.50 190 GLY A N 1
ATOM 1554 C CA . GLY A 1 190 ? -21.953 1.526 31.523 1.00 76.50 190 GLY A CA 1
ATOM 1555 C C . GLY A 1 190 ? -20.640 1.469 30.729 1.00 76.50 190 GLY A C 1
ATOM 1556 O O . GLY A 1 190 ? -20.142 2.512 30.297 1.00 76.50 190 GLY A O 1
ATOM 1557 N N . LEU A 1 191 ? -20.067 0.276 30.528 1.00 79.56 191 LEU A N 1
ATOM 1558 C CA . LEU A 1 191 ? -18.773 0.098 29.880 1.00 79.56 191 LEU A CA 1
ATOM 1559 C C . LEU A 1 191 ? -18.888 0.377 28.379 1.00 79.56 191 LEU A C 1
ATOM 1561 O O . LEU A 1 191 ? -19.777 -0.147 27.704 1.00 79.56 191 LEU A O 1
ATOM 1565 N N . ARG A 1 192 ? -17.972 1.198 27.854 1.00 77.56 192 ARG A N 1
ATOM 1566 C CA . ARG A 1 192 ? -17.878 1.472 26.417 1.00 77.56 192 ARG A CA 1
ATOM 1567 C C . ARG A 1 192 ? -17.296 0.268 25.692 1.00 77.56 192 ARG A C 1
ATOM 1569 O O . ARG A 1 192 ? -16.228 -0.220 26.051 1.00 77.56 192 ARG A O 1
ATOM 1576 N N . VAL A 1 193 ? -17.978 -0.164 24.642 1.00 80.88 193 VAL A N 1
ATOM 1577 C CA . VAL A 1 193 ? -17.586 -1.286 23.791 1.00 80.88 193 VAL A CA 1
ATOM 1578 C C . VAL A 1 193 ? -17.609 -0.879 22.323 1.00 80.88 193 VAL A C 1
ATOM 1580 O O . VAL A 1 193 ? -18.379 -0.013 21.909 1.00 80.88 193 VAL A O 1
ATOM 1583 N N . ALA A 1 194 ? -16.753 -1.515 21.527 1.00 81.19 194 ALA A N 1
ATOM 1584 C CA . ALA A 1 194 ? -16.805 -1.426 20.075 1.00 81.19 194 ALA A CA 1
ATOM 1585 C C . ALA A 1 194 ? -17.611 -2.615 19.537 1.00 81.19 194 ALA A C 1
ATOM 1587 O O . ALA A 1 194 ? -17.261 -3.770 19.777 1.00 81.19 194 ALA A O 1
ATOM 1588 N N . VAL A 1 195 ? -18.685 -2.331 18.806 1.00 78.44 195 VAL A N 1
ATOM 1589 C CA . VAL A 1 195 ? -19.583 -3.322 18.215 1.00 78.44 195 VAL A CA 1
ATOM 1590 C C . VAL A 1 195 ? -19.331 -3.378 16.717 1.00 78.44 195 VAL A C 1
ATOM 1592 O O . VAL A 1 195 ? -19.554 -2.411 15.988 1.00 78.44 195 VAL A O 1
ATOM 1595 N N . LYS A 1 196 ? -18.864 -4.529 16.240 1.00 81.94 196 LYS A N 1
ATOM 1596 C CA . LYS A 1 196 ? -18.749 -4.803 14.809 1.00 81.94 196 LYS A CA 1
ATOM 1597 C C . LYS A 1 196 ? -20.110 -5.274 14.301 1.00 81.94 196 LYS A C 1
ATOM 1599 O O . LYS A 1 196 ? -20.510 -6.400 14.577 1.00 81.94 196 LYS A O 1
ATOM 1604 N N . VAL A 1 197 ? -20.808 -4.417 13.563 1.00 74.81 197 VAL A N 1
ATOM 1605 C CA . VAL A 1 197 ? -22.084 -4.760 12.929 1.00 74.81 197 VAL A CA 1
ATOM 1606 C C . VAL A 1 197 ? -21.785 -5.291 11.528 1.00 74.81 197 VAL A C 1
ATOM 1608 O O . VAL A 1 197 ? -21.146 -4.619 10.714 1.00 74.81 197 VAL A O 1
ATOM 1611 N N . LEU A 1 198 ? -22.199 -6.530 11.272 1.00 68.75 198 LEU A N 1
ATOM 1612 C CA . LEU A 1 198 ? -22.117 -7.167 9.959 1.00 68.75 198 LEU A CA 1
ATOM 1613 C C . LEU A 1 198 ? -23.451 -6.951 9.244 1.00 68.75 198 LEU A C 1
ATOM 1615 O O . LEU A 1 198 ? -24.500 -7.171 9.844 1.00 68.75 198 LEU A O 1
ATOM 1619 N N . SER A 1 199 ? -23.421 -6.511 7.985 1.00 66.50 199 SER A N 1
ATOM 1620 C CA . SER A 1 199 ? -24.643 -6.435 7.180 1.00 66.50 199 SER A CA 1
ATOM 1621 C C . SER A 1 199 ? -25.053 -7.829 6.697 1.00 66.50 199 SER A C 1
ATOM 1623 O O . SER A 1 199 ? -24.193 -8.693 6.509 1.00 66.50 199 SER A O 1
ATOM 1625 N N . ASP A 1 200 ? -26.343 -8.052 6.434 1.00 66.69 200 ASP A N 1
ATOM 1626 C CA . ASP A 1 200 ? -26.847 -9.352 5.952 1.00 66.69 200 ASP A CA 1
ATOM 1627 C C . ASP A 1 200 ? -26.144 -9.828 4.666 1.00 66.69 200 ASP A C 1
ATOM 1629 O O . ASP A 1 200 ? -25.908 -11.022 4.469 1.00 66.69 200 ASP A O 1
ATOM 1633 N N . ASN A 1 201 ? -25.715 -8.884 3.823 1.00 62.53 201 ASN A N 1
ATOM 1634 C CA . ASN A 1 201 ? -24.961 -9.161 2.599 1.00 62.53 201 ASN A CA 1
ATOM 1635 C C . ASN A 1 201 ? -23.505 -9.592 2.879 1.00 62.53 201 ASN A C 1
ATOM 1637 O O . ASN A 1 201 ? -22.932 -10.400 2.140 1.00 62.53 201 ASN A O 1
ATOM 1641 N N . ASP A 1 202 ? -22.902 -9.092 3.962 1.00 58.31 202 ASP A N 1
ATOM 1642 C CA . ASP A 1 202 ? -21.543 -9.461 4.383 1.00 58.31 202 ASP A CA 1
ATOM 1643 C C . ASP A 1 202 ? -21.515 -10.834 5.073 1.00 58.31 202 ASP A C 1
ATOM 1645 O O . ASP A 1 202 ? -20.533 -11.572 4.963 1.00 58.31 202 ASP A O 1
ATOM 1649 N N . ILE A 1 203 ? -22.609 -11.219 5.739 1.00 58.78 203 ILE A N 1
ATOM 1650 C CA . ILE A 1 203 ? -22.760 -12.520 6.410 1.00 58.78 203 ILE A CA 1
ATOM 1651 C C . ILE A 1 203 ? -22.704 -13.678 5.399 1.00 58.78 203 ILE A C 1
ATOM 1653 O O . ILE A 1 203 ? -22.102 -14.719 5.672 1.00 58.78 203 ILE A O 1
ATOM 1657 N N . GLN A 1 204 ? -23.283 -13.506 4.205 1.00 56.34 204 GLN A N 1
ATOM 1658 C CA . GLN A 1 204 ? -23.282 -14.553 3.175 1.00 56.34 204 GLN A CA 1
ATOM 1659 C C . GLN A 1 204 ? -21.950 -14.666 2.416 1.00 56.34 204 GLN A C 1
ATOM 1661 O O . GLN A 1 204 ? -21.560 -15.771 2.020 1.00 56.34 204 GLN A O 1
ATOM 1666 N N . SER A 1 205 ? -21.247 -13.546 2.228 1.00 57.00 205 SER A N 1
ATOM 1667 C CA . SER A 1 205 ? -20.044 -13.445 1.387 1.00 57.00 205 SER A CA 1
ATOM 1668 C C . SER A 1 205 ? -18.726 -13.637 2.149 1.00 57.00 205 SER A C 1
ATOM 1670 O O . SER A 1 205 ? -17.711 -14.003 1.553 1.00 57.00 205 SER A O 1
ATOM 1672 N N . SER A 1 206 ? -18.723 -13.453 3.470 1.00 57.94 206 SER A N 1
ATOM 1673 C CA . SER A 1 206 ? -17.521 -13.556 4.295 1.00 57.94 206 SER A CA 1
ATOM 1674 C C . SER A 1 206 ? -17.159 -15.014 4.614 1.00 57.94 206 SER A C 1
ATOM 1676 O O . SER A 1 206 ? -17.706 -15.645 5.521 1.00 57.94 206 SER A O 1
ATOM 1678 N N . THR A 1 207 ? -16.162 -15.554 3.906 1.00 59.94 207 THR A N 1
ATOM 1679 C CA . THR A 1 207 ? -15.446 -16.789 4.291 1.00 59.94 207 THR A CA 1
ATOM 1680 C C . THR A 1 207 ? -14.900 -16.719 5.718 1.00 59.94 207 THR A C 1
ATOM 1682 O O . THR A 1 207 ? -14.841 -17.738 6.402 1.00 59.94 207 THR A O 1
ATOM 1685 N N . LEU A 1 208 ? -14.567 -15.514 6.183 1.00 56.69 208 LEU A N 1
ATOM 1686 C CA . LEU A 1 208 ? -14.058 -15.237 7.523 1.00 56.69 208 LEU A CA 1
ATOM 1687 C C . LEU A 1 208 ? -15.146 -15.412 8.595 1.00 56.69 208 LEU A C 1
ATOM 1689 O O . LEU A 1 208 ? -14.885 -16.026 9.620 1.00 56.69 208 LEU A O 1
ATOM 1693 N N . TYR A 1 209 ? -16.387 -14.992 8.320 1.00 62.00 209 TYR A N 1
ATOM 1694 C CA . TYR A 1 209 ? -17.532 -15.225 9.209 1.00 62.00 209 TYR A CA 1
ATOM 1695 C C . TYR A 1 209 ? -17.865 -16.716 9.311 1.00 62.00 209 TYR A C 1
ATOM 1697 O O . TYR A 1 209 ? -18.112 -17.222 10.401 1.00 62.00 209 TYR A O 1
ATOM 1705 N N . LYS A 1 210 ? -17.814 -17.452 8.191 1.00 66.06 210 LYS A N 1
ATOM 1706 C CA . LYS A 1 210 ? -18.004 -18.912 8.205 1.00 66.06 210 LYS A CA 1
ATOM 1707 C C . LYS A 1 210 ? -16.918 -19.620 9.022 1.00 66.06 210 LYS A C 1
ATOM 1709 O O . LYS A 1 210 ? -17.240 -20.546 9.757 1.00 66.06 210 LYS A O 1
ATOM 1714 N N . GLN A 1 211 ? -15.662 -19.173 8.933 1.00 65.75 211 GLN A N 1
ATOM 1715 C CA . GLN A 1 211 ? -14.559 -19.710 9.737 1.00 65.75 211 GLN A CA 1
ATOM 1716 C C . GLN A 1 211 ? -14.692 -19.360 11.224 1.00 65.75 211 GLN A C 1
ATOM 1718 O O . GLN A 1 211 ? -14.554 -20.249 12.058 1.00 65.75 211 GLN A O 1
ATOM 1723 N N . GLU A 1 212 ? -15.008 -18.110 11.569 1.00 65.19 212 GLU A N 1
ATOM 1724 C CA . GLU A 1 212 ? -15.230 -17.693 12.960 1.00 65.19 212 GLU A CA 1
ATOM 1725 C C . GLU A 1 212 ? -16.418 -18.443 13.576 1.00 65.19 212 GLU A C 1
ATOM 1727 O O . GLU A 1 212 ? -16.287 -19.008 14.659 1.00 65.19 212 GLU A O 1
ATOM 1732 N N . LYS A 1 213 ? -17.546 -18.546 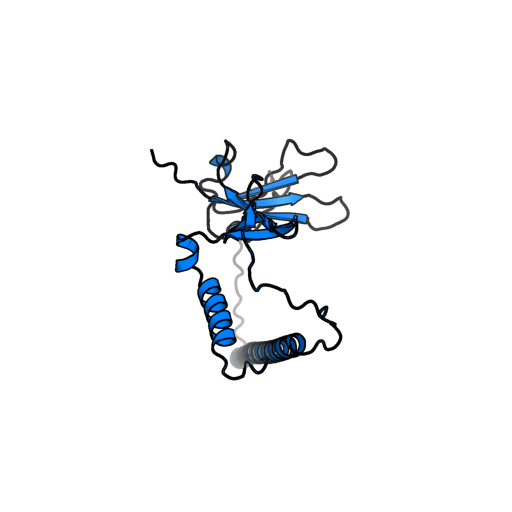12.861 1.00 69.88 213 LYS A N 1
ATOM 1733 C CA . LYS A 1 213 ? -18.716 -19.314 13.306 1.00 69.88 213 LYS A CA 1
ATOM 1734 C C . LYS A 1 213 ? -18.382 -20.794 13.510 1.00 69.88 213 LYS A C 1
ATOM 1736 O O . LYS A 1 213 ? -18.761 -21.356 14.530 1.00 69.88 213 LYS A O 1
ATOM 1741 N N . MET A 1 214 ? -17.624 -21.401 12.594 1.00 67.69 214 MET A N 1
ATOM 1742 C CA . MET A 1 214 ? -17.171 -22.789 12.725 1.00 67.69 214 MET A CA 1
ATOM 1743 C C . MET A 1 214 ? -16.263 -22.982 13.948 1.00 67.69 214 MET A C 1
ATOM 1745 O O . MET A 1 214 ? -16.394 -23.981 14.645 1.00 67.69 214 MET A O 1
ATOM 1749 N N . ILE A 1 215 ? -15.375 -22.029 14.251 1.00 64.62 215 ILE A N 1
ATOM 1750 C CA . ILE A 1 215 ? -14.531 -22.067 15.458 1.00 64.62 215 ILE A CA 1
ATOM 1751 C C . ILE A 1 215 ? -15.392 -21.974 16.723 1.00 64.62 215 ILE A C 1
ATOM 1753 O O . ILE A 1 215 ? -15.198 -22.762 17.646 1.00 64.62 215 ILE A O 1
ATOM 1757 N N . TYR A 1 216 ? -16.368 -21.065 16.757 1.00 57.69 216 TYR A N 1
ATOM 1758 C CA . TYR A 1 216 ? -17.297 -20.944 17.884 1.00 57.69 216 TYR A CA 1
ATOM 1759 C C . TYR A 1 216 ? -18.145 -22.209 18.085 1.00 57.69 216 TYR A C 1
ATOM 1761 O O . TYR A 1 216 ? -18.287 -22.679 19.211 1.00 57.69 216 TYR A O 1
ATOM 1769 N N . GLU A 1 217 ? -18.664 -22.803 17.010 1.00 71.06 217 GLU A N 1
ATOM 1770 C CA . GLU A 1 217 ? -19.419 -24.060 17.073 1.00 71.06 217 GLU A CA 1
ATOM 1771 C C . GLU A 1 217 ? -18.542 -25.242 17.512 1.00 71.06 217 GLU A C 1
ATOM 1773 O O . GLU A 1 217 ? -18.991 -26.074 18.298 1.00 71.06 217 GLU A O 1
ATOM 1778 N N . LEU A 1 218 ? -17.281 -25.308 17.070 1.00 60.94 218 LEU A N 1
ATOM 1779 C CA . LEU A 1 218 ? -16.319 -26.327 17.511 1.00 60.94 218 LEU A CA 1
ATOM 1780 C C . LEU A 1 218 ? -15.968 -26.195 18.998 1.00 60.94 218 LEU A C 1
ATOM 1782 O O . LEU A 1 218 ? -15.823 -27.208 19.680 1.00 60.94 218 LEU A O 1
ATOM 1786 N N . LEU A 1 219 ? -15.854 -24.967 19.507 1.00 55.91 219 LEU A N 1
ATOM 1787 C CA . LEU A 1 219 ? -15.623 -24.709 20.930 1.00 55.91 219 LEU A CA 1
ATOM 1788 C C . LEU A 1 219 ? -16.837 -25.106 21.783 1.00 55.91 219 LEU A C 1
ATOM 1790 O O . LEU A 1 219 ? -16.663 -25.699 22.845 1.00 55.91 219 LEU A O 1
ATOM 1794 N N . ASN A 1 220 ? -18.059 -24.854 21.305 1.00 57.69 220 ASN A N 1
ATOM 1795 C CA . ASN A 1 220 ? -19.283 -25.233 22.020 1.00 57.69 220 ASN A CA 1
ATOM 1796 C C . ASN A 1 220 ? -19.597 -26.735 21.955 1.00 57.69 220 ASN A C 1
ATOM 1798 O O . ASN A 1 220 ? -20.134 -27.283 22.914 1.00 57.69 220 ASN A O 1
ATOM 1802 N N . ASN A 1 221 ? -19.259 -27.405 20.850 1.00 56.62 221 ASN A N 1
ATOM 1803 C CA . ASN A 1 221 ? -19.535 -28.831 20.646 1.00 56.62 221 ASN A CA 1
ATOM 1804 C C . ASN A 1 221 ? -18.398 -29.752 21.114 1.00 56.62 221 ASN A C 1
ATOM 1806 O O . ASN A 1 221 ? -18.495 -30.969 20.951 1.00 56.62 221 ASN A O 1
ATOM 1810 N N . SER A 1 222 ? -17.315 -29.210 21.681 1.00 44.72 222 SER A N 1
ATOM 1811 C CA . SER A 1 222 ? -16.247 -30.030 22.247 1.00 44.72 222 SER A CA 1
ATOM 1812 C C . SER A 1 222 ? -16.752 -30.747 23.512 1.00 44.72 222 SER A C 1
ATOM 1814 O O . SER A 1 222 ? -17.092 -30.085 24.496 1.00 44.72 222 SER A O 1
ATOM 1816 N N . PRO A 1 223 ? -16.771 -32.095 23.547 1.00 47.06 223 PRO A N 1
ATOM 1817 C CA . PRO A 1 223 ? -17.260 -32.872 24.692 1.00 47.06 223 PRO A CA 1
ATOM 1818 C C . PRO A 1 223 ? -16.370 -32.751 25.941 1.00 47.06 223 PRO A C 1
ATOM 1820 O O . PRO A 1 223 ? -16.716 -33.274 26.996 1.00 47.06 223 PRO A O 1
ATOM 1823 N N . ASN A 1 224 ? -15.250 -32.028 25.841 1.00 44.69 224 ASN A N 1
ATOM 1824 C CA . ASN A 1 224 ? -14.358 -31.705 26.951 1.00 44.69 224 ASN A CA 1
ATOM 1825 C C . ASN A 1 224 ? -14.639 -30.331 27.577 1.00 44.69 224 ASN A C 1
ATOM 1827 O O . ASN A 1 224 ? -13.747 -29.767 28.208 1.00 44.69 224 ASN A O 1
ATOM 1831 N N . ASN A 1 225 ? -15.869 -29.812 27.484 1.00 43.28 225 ASN A N 1
ATOM 1832 C CA . ASN A 1 225 ? -16.355 -28.792 28.420 1.00 43.28 225 ASN A CA 1
ATOM 1833 C C . ASN A 1 225 ? -16.535 -29.412 29.823 1.00 43.28 225 ASN A C 1
ATOM 1835 O O . ASN A 1 225 ? -17.630 -29.537 30.366 1.00 43.28 225 ASN A O 1
ATOM 1839 N N . ILE A 1 226 ? -15.408 -29.836 30.398 1.00 39.56 226 ILE A N 1
ATOM 1840 C CA . ILE A 1 226 ? -15.202 -30.092 31.815 1.00 39.56 226 ILE A CA 1
ATOM 1841 C C . ILE A 1 226 ? -15.041 -28.709 32.436 1.00 39.56 226 ILE A C 1
ATOM 1843 O O . ILE A 1 226 ? -13.945 -28.164 32.412 1.00 39.56 226 ILE A O 1
ATOM 1847 N N . LEU A 1 227 ? -16.144 -28.124 32.894 1.00 39.88 227 LEU A N 1
ATOM 1848 C CA . LEU A 1 227 ? -16.227 -27.105 33.950 1.00 39.88 227 LEU A CA 1
ATOM 1849 C C . LEU A 1 227 ? -17.722 -26.863 34.221 1.00 39.88 227 LEU A C 1
ATOM 1851 O O . LEU A 1 227 ? -18.300 -25.848 33.839 1.00 39.88 227 LEU A O 1
ATOM 1855 N N . LYS A 1 228 ? -18.349 -27.876 34.832 1.00 34.72 228 LYS A N 1
ATOM 1856 C CA . LYS A 1 228 ? -19.361 -27.628 35.865 1.00 34.72 228 LYS A CA 1
ATOM 1857 C C . LYS A 1 228 ? -18.648 -27.126 37.115 1.00 34.72 228 LYS A C 1
ATOM 1859 O O . LYS A 1 228 ? -17.519 -27.613 37.354 1.00 34.72 228 LYS A O 1
#